Protein AF-A0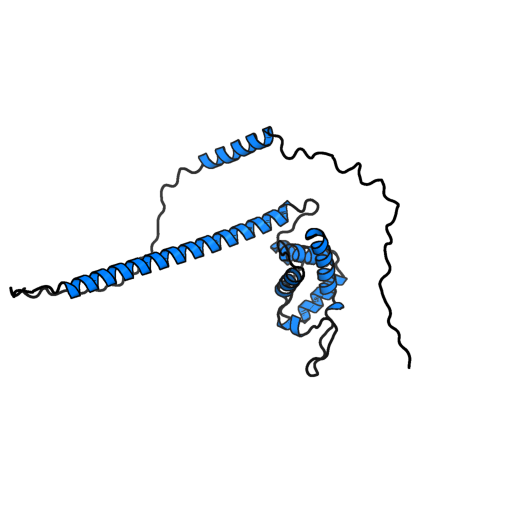A7F5R523-F1 (afdb_monomer_lite)

Foldseek 3Di:
DDDDDDDPDDDDDDPPDDPPPPVVPPPPPPPDDVVRVVVVVVVVVVVVVPPDDDDDDPDPDDDPDPDDDDPPDDDDDDPDDDPPDPVVVVVVVVVVVVVVVVVVVVVVVVVVVVVVVVVVVVVLVVLQVCLQPVPPPDHLDRLVVLCVQLVDDPQDPDLVVVVVSQVCVVVPVSNLVSLLSNLCSQQPPPQDLVVSLVRSCVGHHDPVNVVQADCCQDQDPNRTHHHPCPTSNVVSSVVSSVVVVVVND

pLDDT: mean 77.91, std 19.5, range [40.06, 97.56]

Sequence (249 aa):
MRRLDRSYFDDQIISTDSEAINSIRRKERQVLDPAGIQSEMHRISSMASISTDEDQLQTTSKKKTAKSSSHTTLLPIKEGETTIDLQSFKAVLEDALQNQTAIIKNVIASHTKSIQYDLKKKLDEIKNSLVVNNMSTQPCHNVTKIKQSLGVVLPLENNEEFVKLDVSLKKNPSTKESLMALYRVIAFGEKDVKGCIGKIMAATLSKNVQLMYSGTGKTVHGVGKLNFRNTNVFLCLKGTSYMLLYIIN

Secondary structure (DSSP, 8-state):
------------------TTSTTSTT-------HHHHHHHHHHHHHHHTT-----------------------------------HHHHHHHHHHHHHHHHHHHHHHHHHHHHHHHHHHHHHHHHHHHHHHHHH-TTS----HHHHHHHHTS-SSB--HHHHHHHHHHHHH-HHHHHHHHHHHHHHTTT---HHHHHHHHHHHHB-HHHHHHEESS--EETTEEPEEGGGSHHHHHHHHHHHHHHHHH-

Structure (mmCIF, N/CA/C/O backbone):
data_AF-A0A7F5R523-F1
#
_entry.id   AF-A0A7F5R523-F1
#
loop_
_atom_site.group_PDB
_atom_site.id
_atom_site.type_symbol
_atom_site.label_atom_id
_atom_site.label_alt_id
_atom_site.label_comp_id
_atom_site.label_asym_id
_atom_site.label_entity_id
_atom_site.label_seq_id
_atom_site.pdbx_PDB_ins_code
_atom_site.Cartn_x
_atom_site.Cartn_y
_atom_site.Cartn_z
_atom_site.occupancy
_atom_site.B_iso_or_equiv
_atom_site.auth_seq_id
_atom_site.auth_comp_id
_atom_site.auth_asym_id
_atom_site.auth_atom_id
_atom_site.pdbx_PDB_model_num
ATOM 1 N N . MET A 1 1 ? 1.365 -45.088 -27.286 1.00 41.44 1 MET A N 1
ATOM 2 C CA . MET A 1 1 ? 2.565 -44.220 -27.270 1.00 41.44 1 MET A CA 1
ATOM 3 C C . MET A 1 1 ? 3.017 -44.081 -25.825 1.00 41.44 1 MET A C 1
ATOM 5 O O . MET A 1 1 ? 2.175 -43.872 -24.964 1.00 41.44 1 MET A O 1
ATOM 9 N N . ARG A 1 2 ? 4.291 -44.380 -25.564 1.00 42.59 2 ARG A N 1
ATOM 10 C CA . ARG A 1 2 ? 4.869 -44.660 -24.241 1.00 42.59 2 ARG A CA 1
ATOM 11 C C . ARG A 1 2 ? 5.237 -43.382 -23.469 1.00 42.59 2 ARG A C 1
ATOM 13 O O . ARG A 1 2 ? 5.504 -42.347 -24.064 1.00 42.59 2 ARG A O 1
ATOM 20 N N . ARG A 1 3 ? 5.230 -43.551 -22.146 1.00 44.97 3 ARG A N 1
ATOM 21 C CA . ARG A 1 3 ? 5.508 -42.638 -21.028 1.00 44.97 3 ARG A CA 1
ATOM 22 C C . ARG A 1 3 ? 6.793 -41.811 -21.152 1.00 44.97 3 ARG A C 1
ATOM 24 O O . ARG A 1 3 ? 7.783 -42.289 -21.695 1.00 44.97 3 ARG A O 1
ATOM 31 N N . LEU A 1 4 ? 6.794 -40.660 -20.479 1.00 49.22 4 LEU A N 1
ATOM 32 C CA . LEU A 1 4 ? 7.986 -40.045 -19.893 1.00 49.22 4 LEU A CA 1
ATOM 33 C C . LEU A 1 4 ? 7.591 -39.386 -18.562 1.00 49.22 4 LEU A C 1
ATOM 35 O O . LEU A 1 4 ? 7.333 -38.189 -18.486 1.00 49.22 4 LEU A O 1
ATOM 39 N N . ASP A 1 5 ? 7.518 -40.220 -17.523 1.00 52.56 5 ASP A N 1
ATOM 40 C CA . ASP A 1 5 ? 7.683 -39.791 -16.134 1.00 52.56 5 ASP A CA 1
ATOM 41 C C . ASP A 1 5 ? 9.153 -39.396 -15.957 1.00 52.56 5 ASP A C 1
ATOM 43 O O . ASP A 1 5 ? 10.045 -40.237 -16.083 1.00 52.56 5 ASP A O 1
ATOM 47 N N . ARG A 1 6 ? 9.422 -38.113 -15.702 1.00 53.94 6 ARG A N 1
ATOM 48 C CA . ARG A 1 6 ? 10.725 -37.655 -15.207 1.00 53.94 6 ARG A CA 1
ATOM 49 C C . ARG A 1 6 ? 10.602 -37.374 -13.718 1.00 53.94 6 ARG A C 1
ATOM 51 O O . ARG A 1 6 ? 10.143 -36.311 -13.307 1.00 53.94 6 ARG A O 1
ATOM 58 N N . SER A 1 7 ? 11.023 -38.364 -12.944 1.00 46.97 7 SER A N 1
ATOM 59 C CA . SER A 1 7 ? 11.426 -38.251 -11.551 1.00 46.97 7 SER A CA 1
ATOM 60 C C . SER A 1 7 ? 12.590 -37.263 -11.424 1.00 46.97 7 SER A C 1
ATOM 62 O O . SER A 1 7 ? 13.661 -37.491 -11.980 1.00 46.97 7 SER A O 1
ATOM 64 N N . TYR A 1 8 ? 12.385 -36.174 -10.686 1.00 46.47 8 TYR A N 1
ATOM 65 C CA . TYR A 1 8 ? 13.464 -35.361 -10.120 1.00 46.47 8 TYR A CA 1
ATOM 66 C C . TYR A 1 8 ? 13.510 -35.634 -8.614 1.00 46.47 8 TYR A C 1
ATOM 68 O O . TYR A 1 8 ? 13.042 -34.837 -7.808 1.00 46.47 8 TYR A O 1
ATOM 76 N N . PHE A 1 9 ? 14.019 -36.811 -8.267 1.00 52.91 9 PHE A N 1
ATOM 77 C CA . PHE A 1 9 ? 14.548 -37.138 -6.950 1.00 52.91 9 PHE A CA 1
ATOM 78 C C . PHE A 1 9 ? 15.871 -37.849 -7.212 1.00 52.91 9 PHE A C 1
ATOM 80 O O . PHE A 1 9 ? 15.852 -38.925 -7.791 1.00 52.91 9 PHE A O 1
ATOM 87 N N . ASP A 1 10 ? 16.957 -37.155 -6.896 1.00 52.31 10 ASP A N 1
ATOM 88 C CA . ASP A 1 10 ? 18.291 -37.648 -6.532 1.00 52.31 10 ASP A CA 1
ATOM 89 C C . ASP A 1 10 ? 18.986 -36.391 -5.971 1.00 52.31 10 ASP A C 1
ATOM 91 O O . ASP A 1 10 ? 19.130 -35.376 -6.653 1.00 52.31 10 ASP A O 1
ATOM 95 N N . ASP A 1 11 ? 18.968 -36.230 -4.655 1.00 47.12 11 ASP A N 1
ATOM 96 C CA . ASP A 1 11 ? 20.011 -36.677 -3.730 1.00 47.12 11 ASP A CA 1
ATOM 97 C C . ASP A 1 11 ? 21.267 -35.790 -3.743 1.00 47.12 11 ASP A C 1
ATOM 99 O O . ASP A 1 11 ? 22.049 -35.731 -4.685 1.00 47.12 11 ASP A O 1
ATOM 103 N N . GLN A 1 12 ? 21.425 -35.088 -2.617 1.00 55.53 12 GLN A N 1
ATOM 104 C CA . GLN A 1 12 ? 22.662 -35.045 -1.839 1.00 55.53 12 GLN A CA 1
ATOM 105 C C . GLN A 1 12 ? 23.958 -34.784 -2.619 1.00 55.53 12 GLN A C 1
ATOM 107 O O . GLN A 1 12 ? 24.808 -35.656 -2.771 1.00 55.53 12 GLN A O 1
ATOM 112 N N . ILE A 1 13 ? 24.181 -33.519 -2.976 1.00 53.59 13 ILE A N 1
ATOM 113 C CA . ILE A 1 13 ? 25.538 -32.995 -3.161 1.00 53.59 13 ILE A CA 1
ATOM 114 C C . ILE A 1 13 ? 25.878 -32.183 -1.908 1.00 53.59 13 ILE A C 1
ATOM 116 O O . ILE A 1 13 ? 25.607 -30.985 -1.825 1.00 53.59 13 ILE A O 1
ATOM 120 N N . ILE A 1 14 ? 26.429 -32.862 -0.901 1.00 51.56 14 ILE A N 1
ATOM 121 C CA . ILE A 1 14 ? 27.116 -32.219 0.223 1.00 51.56 14 ILE A CA 1
ATOM 122 C C . ILE A 1 14 ? 28.559 -31.996 -0.235 1.00 51.56 14 ILE A C 1
ATOM 124 O O . ILE A 1 14 ? 29.324 -32.943 -0.387 1.00 51.56 14 ILE A O 1
ATOM 128 N N . SER A 1 15 ? 28.908 -30.739 -0.504 1.00 55.06 15 SER A N 1
ATOM 129 C CA . SER A 1 15 ? 30.281 -30.327 -0.805 1.00 55.06 15 SER A CA 1
ATOM 130 C C . SER A 1 15 ? 31.138 -30.424 0.460 1.00 55.06 15 SER A C 1
ATOM 132 O O . SER A 1 15 ? 30.803 -29.819 1.478 1.00 55.06 15 SER A O 1
ATOM 134 N N . THR A 1 16 ? 32.238 -31.172 0.385 1.00 54.47 16 THR A N 1
ATOM 135 C CA . THR A 1 16 ? 33.147 -31.513 1.494 1.00 54.47 16 THR A CA 1
ATOM 136 C C . THR A 1 16 ? 34.242 -30.491 1.801 1.00 54.47 16 THR A C 1
ATOM 138 O O . THR A 1 16 ? 35.012 -30.716 2.724 1.00 54.47 16 THR A O 1
ATOM 141 N N . ASP A 1 17 ? 34.296 -29.343 1.128 1.00 54.00 17 ASP A N 1
ATOM 142 C CA . ASP A 1 17 ? 35.365 -28.363 1.356 1.00 54.00 17 ASP A CA 1
ATOM 143 C C . ASP A 1 17 ? 34.818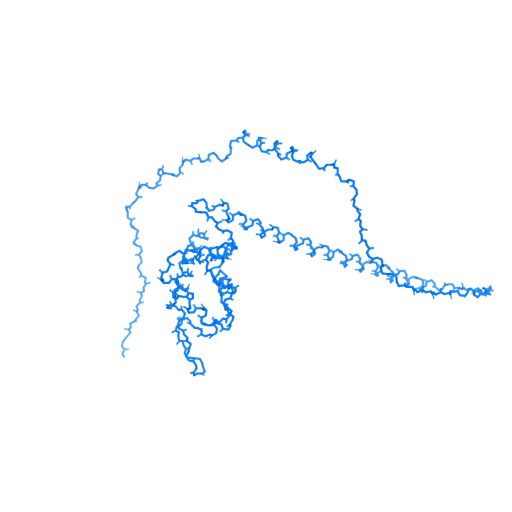 -27.035 1.881 1.00 54.00 17 ASP A C 1
ATOM 145 O O . ASP A 1 17 ? 34.378 -26.197 1.096 1.00 54.00 17 ASP A O 1
ATOM 149 N N . SER A 1 18 ? 34.841 -26.833 3.208 1.00 53.22 18 SER A N 1
ATOM 150 C CA . SER A 1 18 ? 34.960 -25.512 3.870 1.00 53.22 18 SER A CA 1
ATOM 151 C C . SER A 1 18 ? 35.105 -25.646 5.396 1.00 53.22 18 SER A C 1
ATOM 153 O O . SER A 1 18 ? 34.328 -25.095 6.177 1.00 53.22 18 SER A O 1
ATOM 155 N N . GLU A 1 19 ? 36.148 -26.338 5.853 1.00 54.53 19 GLU A N 1
ATOM 156 C CA . GLU A 1 19 ? 36.530 -26.456 7.273 1.00 54.53 19 GLU A CA 1
ATOM 157 C C . GLU A 1 19 ? 37.202 -25.183 7.851 1.00 54.53 19 GLU A C 1
ATOM 159 O O . GLU A 1 19 ? 37.999 -25.239 8.782 1.00 54.53 19 GLU A O 1
ATOM 164 N N . ALA A 1 20 ? 36.865 -23.993 7.336 1.00 54.41 20 ALA A N 1
ATOM 165 C CA . ALA A 1 20 ? 37.483 -22.719 7.734 1.00 54.41 20 ALA A CA 1
ATOM 166 C C . ALA A 1 20 ? 36.529 -21.719 8.426 1.00 54.41 20 ALA A C 1
ATOM 168 O O . ALA A 1 20 ? 36.936 -20.604 8.745 1.00 54.41 20 ALA A O 1
ATOM 169 N N . ILE A 1 21 ? 35.264 -22.078 8.682 1.00 52.22 21 ILE A N 1
ATOM 170 C CA . ILE A 1 21 ? 34.245 -21.114 9.162 1.00 52.22 21 ILE A CA 1
ATOM 171 C C . ILE A 1 21 ? 34.015 -21.173 10.690 1.00 52.22 21 ILE A C 1
ATOM 173 O O . ILE A 1 21 ? 33.444 -20.251 11.277 1.00 52.22 21 ILE A O 1
ATOM 177 N N . ASN A 1 22 ? 34.539 -22.184 11.390 1.00 48.34 22 ASN A N 1
ATOM 178 C CA . ASN A 1 22 ? 34.263 -22.374 12.822 1.00 48.34 22 ASN A CA 1
ATOM 179 C C . ASN A 1 22 ? 35.215 -21.651 13.797 1.00 48.34 22 ASN A C 1
ATOM 181 O O . ASN A 1 22 ? 34.962 -21.670 15.000 1.00 48.34 22 ASN A O 1
ATOM 185 N N . SER A 1 23 ? 36.241 -20.933 13.326 1.00 49.91 23 SER A N 1
ATOM 186 C CA . SER A 1 23 ? 37.143 -20.146 14.192 1.00 49.91 23 SER A CA 1
ATOM 187 C C . SER A 1 23 ? 36.741 -18.670 14.369 1.00 49.91 23 SER A C 1
ATOM 189 O O . SER A 1 23 ? 37.321 -17.973 15.197 1.00 49.91 23 SER A O 1
ATOM 191 N N . ILE A 1 24 ? 35.707 -18.181 13.668 1.00 50.69 24 ILE A N 1
ATOM 192 C CA . ILE A 1 24 ? 35.263 -16.767 13.734 1.00 50.69 24 ILE A CA 1
ATOM 193 C C . ILE A 1 24 ? 34.031 -16.574 14.648 1.00 50.69 24 ILE A C 1
ATOM 195 O O . ILE A 1 24 ? 33.634 -15.451 14.960 1.00 50.69 24 ILE A O 1
ATOM 199 N N . ARG A 1 25 ? 33.437 -17.658 15.168 1.00 49.47 25 ARG A N 1
ATOM 200 C CA . ARG A 1 25 ? 32.151 -17.629 15.896 1.00 49.47 25 ARG A CA 1
ATOM 201 C C . ARG A 1 25 ? 32.227 -17.639 17.429 1.00 49.47 25 ARG A C 1
ATOM 203 O O . ARG A 1 25 ? 31.245 -18.001 18.067 1.00 49.47 25 ARG A O 1
ATOM 210 N N . ARG A 1 26 ? 33.339 -17.205 18.036 1.00 48.72 26 ARG A N 1
ATOM 211 C CA . ARG A 1 26 ? 33.427 -16.935 19.492 1.00 48.72 26 ARG A CA 1
ATOM 212 C C . ARG A 1 26 ? 34.355 -15.764 19.840 1.00 48.72 26 ARG A C 1
ATOM 214 O O . ARG A 1 26 ? 35.188 -15.864 20.730 1.00 48.72 26 ARG A O 1
ATOM 221 N N . LYS A 1 27 ? 34.202 -14.618 19.171 1.00 49.53 27 LYS A N 1
ATOM 222 C CA . LYS A 1 27 ? 34.449 -13.347 19.867 1.00 49.53 27 LYS A CA 1
ATOM 223 C C . LYS A 1 27 ? 33.138 -12.969 20.533 1.00 49.53 27 LYS A C 1
ATOM 225 O O . LYS A 1 27 ? 32.248 -12.433 19.875 1.00 49.53 27 LYS A O 1
ATOM 230 N N . GLU A 1 28 ? 33.011 -13.333 21.805 1.00 50.69 28 GLU A N 1
ATOM 231 C CA . GLU A 1 28 ? 32.031 -12.752 22.716 1.00 50.69 28 GLU A CA 1
ATOM 232 C C . GLU A 1 28 ? 32.081 -11.236 22.538 1.00 50.69 28 GLU A C 1
ATOM 234 O O . GLU A 1 28 ? 33.017 -10.559 22.960 1.00 50.69 28 GLU A O 1
ATOM 239 N N . ARG A 1 29 ? 31.085 -10.689 21.842 1.00 50.19 29 ARG A N 1
ATOM 240 C CA . ARG A 1 29 ? 30.761 -9.284 22.009 1.00 50.19 29 ARG A CA 1
ATOM 241 C C . ARG A 1 29 ? 30.273 -9.198 23.447 1.00 50.19 29 ARG A C 1
ATOM 243 O O . ARG A 1 29 ? 29.164 -9.641 23.729 1.00 50.19 29 ARG A O 1
ATOM 250 N N . GLN A 1 30 ? 31.114 -8.692 24.345 1.00 54.28 30 GLN A N 1
ATOM 251 C CA . GLN A 1 30 ? 30.652 -8.133 25.607 1.00 54.28 30 GLN A CA 1
ATOM 252 C C . GLN A 1 30 ? 29.695 -7.000 25.239 1.00 54.28 30 GLN A C 1
ATOM 254 O O . GLN A 1 30 ? 30.090 -5.886 24.899 1.00 54.28 30 GLN A O 1
ATOM 259 N N . VAL A 1 31 ? 28.417 -7.352 25.154 1.00 59.94 31 VAL A N 1
ATOM 260 C CA . VAL A 1 31 ? 27.333 -6.413 24.938 1.00 59.94 31 VAL A CA 1
ATOM 261 C C . VAL A 1 31 ? 27.153 -5.717 26.278 1.00 59.94 31 VAL A C 1
ATOM 263 O O . VAL A 1 31 ? 26.558 -6.276 27.189 1.00 59.94 31 VAL A O 1
ATOM 266 N N . LEU A 1 32 ? 27.691 -4.498 26.339 1.00 58.91 32 LEU A N 1
ATOM 267 C CA . LEU A 1 32 ? 27.518 -3.483 27.379 1.00 58.91 32 LEU A CA 1
ATOM 268 C C . LEU A 1 32 ? 28.464 -3.616 28.581 1.00 58.91 32 LEU A C 1
ATOM 270 O O . LEU A 1 32 ? 28.301 -4.449 29.466 1.00 58.91 32 LEU A O 1
ATOM 274 N N . ASP A 1 33 ? 29.430 -2.701 28.609 1.00 79.44 33 ASP A N 1
ATOM 275 C CA . ASP A 1 33 ? 30.194 -2.348 29.799 1.00 79.44 33 ASP A CA 1
ATOM 276 C C . ASP A 1 33 ? 29.225 -1.850 30.897 1.00 79.44 33 ASP A C 1
ATOM 278 O O . ASP A 1 33 ? 28.462 -0.905 30.647 1.00 79.44 33 ASP A O 1
ATOM 282 N N . PRO A 1 34 ? 29.207 -2.457 32.100 1.00 79.19 34 PRO A N 1
ATOM 283 C CA . PRO A 1 34 ? 28.330 -2.038 33.193 1.00 79.19 34 PRO A CA 1
ATOM 284 C C . PRO A 1 34 ? 28.537 -0.571 33.602 1.00 79.19 34 PRO A C 1
ATOM 286 O O . PRO A 1 34 ? 27.580 0.067 34.049 1.00 79.19 34 PRO A O 1
ATOM 289 N N . ALA A 1 35 ? 29.728 0.002 33.387 1.00 81.25 35 ALA A N 1
ATOM 290 C CA . ALA A 1 35 ? 29.961 1.427 33.620 1.00 81.25 35 ALA A CA 1
ATOM 291 C C . ALA A 1 35 ? 29.190 2.312 32.620 1.00 81.25 35 ALA A C 1
ATOM 293 O O . ALA A 1 35 ? 28.633 3.346 32.996 1.00 81.25 35 ALA A O 1
ATOM 294 N N . GLY A 1 36 ? 29.072 1.869 31.364 1.00 79.88 36 GLY A N 1
ATOM 295 C CA . GLY A 1 36 ? 28.270 2.541 30.340 1.00 79.88 36 GLY A CA 1
ATOM 296 C C . GLY A 1 36 ? 26.773 2.539 30.662 1.00 79.88 36 GLY A C 1
ATOM 297 O O . GLY A 1 36 ? 26.098 3.548 30.461 1.00 79.88 36 GLY A O 1
ATOM 298 N N . ILE A 1 37 ? 26.261 1.444 31.237 1.00 81.75 37 ILE A N 1
ATOM 299 C CA . ILE A 1 37 ? 24.853 1.346 31.660 1.00 81.75 37 ILE A CA 1
ATOM 300 C C . ILE A 1 37 ? 24.559 2.326 32.802 1.00 81.75 37 ILE A C 1
ATOM 302 O O . ILE A 1 37 ? 23.550 3.030 32.760 1.00 81.75 37 ILE A O 1
ATOM 306 N N . GLN A 1 38 ? 25.442 2.417 33.803 1.00 84.38 38 GLN A N 1
ATOM 307 C CA . GLN A 1 38 ? 25.258 3.365 34.906 1.00 84.38 38 GLN A CA 1
ATOM 308 C C . GLN A 1 38 ? 25.335 4.824 34.441 1.00 84.38 38 GLN A C 1
ATOM 310 O O . GLN A 1 38 ? 24.558 5.653 34.916 1.00 84.38 38 GLN A O 1
ATOM 315 N N . SER A 1 39 ? 26.215 5.133 33.483 1.00 83.94 39 SER A N 1
ATOM 316 C CA . SER A 1 39 ? 26.330 6.478 32.911 1.00 83.94 39 SER A CA 1
ATOM 317 C C . SER A 1 39 ? 25.042 6.916 32.201 1.00 83.94 39 SER A C 1
ATOM 319 O O . SER A 1 39 ? 24.543 8.014 32.467 1.00 83.94 39 SER A O 1
ATOM 321 N N . GLU A 1 40 ? 24.432 6.040 31.392 1.00 82.19 40 GLU A N 1
ATOM 322 C CA . GLU A 1 40 ? 23.165 6.378 30.728 1.00 82.19 40 GLU A CA 1
ATOM 323 C C . GLU A 1 40 ? 21.971 6.399 31.677 1.00 82.19 40 GLU A C 1
ATOM 325 O O . GLU A 1 40 ? 21.080 7.234 31.515 1.00 82.19 40 GLU A O 1
ATOM 330 N N . MET A 1 41 ? 21.972 5.573 32.726 1.00 85.88 41 MET A N 1
ATOM 331 C CA . MET A 1 41 ? 20.943 5.650 33.762 1.00 85.88 41 MET A CA 1
ATOM 332 C C . MET A 1 41 ? 20.991 7.000 34.499 1.00 85.88 41 MET A C 1
ATOM 334 O O . MET A 1 41 ? 19.948 7.611 34.742 1.00 85.88 41 MET A O 1
ATOM 338 N N . HIS A 1 42 ? 22.193 7.522 34.772 1.00 82.19 42 HIS A N 1
ATOM 339 C CA . HIS A 1 42 ? 22.370 8.848 35.369 1.00 82.19 42 HIS A CA 1
ATOM 340 C C . HIS A 1 42 ? 21.906 9.985 34.449 1.00 82.19 42 HIS A C 1
ATOM 342 O O . HIS A 1 42 ? 21.300 10.945 34.927 1.00 82.19 42 HIS A O 1
ATOM 348 N N . ARG A 1 43 ? 22.138 9.872 33.136 1.00 84.38 43 ARG A N 1
ATOM 349 C CA . ARG A 1 43 ? 21.656 10.837 32.132 1.00 84.38 43 ARG A CA 1
ATOM 350 C C . ARG A 1 43 ? 20.137 10.856 31.997 1.00 84.38 43 ARG A C 1
ATOM 352 O O . ARG A 1 43 ? 19.550 11.926 31.883 1.00 84.38 43 ARG A O 1
ATOM 359 N N . ILE A 1 44 ? 19.486 9.696 32.034 1.00 79.25 44 ILE A N 1
ATOM 360 C CA . ILE A 1 44 ? 18.018 9.625 31.994 1.00 79.25 44 ILE A CA 1
ATOM 361 C C . ILE A 1 44 ? 17.430 10.234 33.273 1.00 79.25 44 ILE A C 1
ATOM 363 O O . ILE A 1 44 ? 16.478 11.012 33.210 1.00 79.25 44 ILE A O 1
ATOM 367 N N . SER A 1 45 ? 18.033 9.942 34.429 1.00 81.19 45 SER A N 1
ATOM 368 C CA . SER A 1 45 ? 17.573 10.486 35.707 1.00 81.19 45 SER A CA 1
ATOM 369 C C . SER A 1 45 ? 17.758 12.004 35.806 1.00 81.19 45 SER A C 1
ATOM 371 O O . SER A 1 45 ? 16.930 12.664 36.424 1.00 81.19 45 SER A O 1
ATOM 373 N N . SER A 1 46 ? 18.797 12.577 35.188 1.00 77.69 46 SER A N 1
ATOM 374 C CA . SER A 1 46 ? 19.001 14.032 35.183 1.00 77.69 46 SER A CA 1
ATOM 375 C C . SER A 1 46 ? 18.050 14.776 34.242 1.00 77.69 46 SER A C 1
ATOM 377 O O . SER A 1 46 ? 17.722 15.929 34.510 1.00 77.69 46 SER A O 1
ATOM 379 N N . MET A 1 47 ? 17.543 14.127 33.187 1.00 72.50 47 MET A N 1
ATOM 380 C CA . MET A 1 47 ? 16.506 14.709 32.325 1.00 72.50 47 MET A CA 1
ATOM 381 C C . MET A 1 47 ? 15.121 14.730 32.984 1.00 72.50 47 MET A C 1
ATOM 383 O O . MET A 1 47 ? 14.339 15.640 32.718 1.00 72.50 47 MET A O 1
ATOM 387 N N . ALA A 1 48 ? 14.818 13.767 33.859 1.00 66.25 48 ALA A N 1
ATOM 388 C CA . ALA A 1 48 ? 13.536 13.717 34.566 1.00 66.25 48 ALA A CA 1
ATOM 389 C C . ALA A 1 48 ? 13.362 14.867 35.580 1.00 66.25 48 ALA A C 1
ATOM 391 O O . ALA A 1 48 ? 12.238 15.279 35.852 1.00 66.25 48 ALA A O 1
ATOM 392 N N . SER A 1 49 ? 14.461 15.429 36.091 1.00 57.81 49 SER A N 1
ATOM 393 C CA . SER A 1 49 ? 14.438 16.485 37.113 1.00 57.81 49 SER A CA 1
ATOM 394 C C . SER A 1 49 ? 14.277 17.910 36.566 1.00 57.81 49 SER A C 1
ATOM 396 O O . SER A 1 49 ? 14.238 18.849 37.352 1.00 57.81 49 SER A O 1
ATOM 398 N N . ILE A 1 50 ? 14.202 18.102 35.242 1.00 55.28 50 ILE A N 1
ATOM 399 C CA . ILE A 1 50 ? 14.104 19.437 34.607 1.00 55.28 50 ILE A CA 1
ATOM 400 C C . ILE A 1 50 ? 12.646 19.797 34.239 1.00 55.28 50 ILE A C 1
ATOM 402 O O . ILE A 1 50 ? 12.381 20.865 33.700 1.00 55.28 50 ILE A O 1
ATOM 406 N N . SER A 1 51 ? 11.662 18.950 34.560 1.00 50.09 51 SER A N 1
ATOM 407 C CA . SER A 1 51 ? 10.255 19.184 34.196 1.00 50.09 51 SER A CA 1
ATOM 408 C C . SER A 1 51 ? 9.320 19.157 35.407 1.00 50.09 51 SER A C 1
ATOM 410 O O . SER A 1 51 ? 8.393 18.360 35.490 1.00 50.09 51 SER A O 1
ATOM 412 N N . THR A 1 52 ? 9.558 20.064 36.352 1.00 50.31 52 THR A N 1
ATOM 413 C CA . THR A 1 52 ? 8.542 20.505 37.317 1.00 50.31 52 THR A CA 1
ATOM 414 C C . THR A 1 52 ? 8.549 22.024 37.364 1.00 50.31 52 THR A C 1
ATOM 416 O O . THR A 1 52 ? 9.054 22.611 38.308 1.00 50.31 52 THR A O 1
ATOM 419 N N . ASP A 1 53 ? 8.045 22.625 36.293 1.00 53.06 53 ASP A N 1
ATOM 420 C CA . ASP A 1 53 ? 7.475 23.972 36.264 1.00 53.06 53 ASP A CA 1
ATOM 421 C C . ASP A 1 53 ? 6.479 23.986 35.093 1.00 53.06 53 ASP A C 1
ATOM 423 O O . ASP A 1 53 ? 6.749 24.490 34.007 1.00 53.06 53 ASP A O 1
ATOM 427 N N . GLU A 1 54 ? 5.331 23.334 35.292 1.00 47.84 54 GLU A N 1
ATOM 428 C CA . GLU A 1 54 ? 4.119 23.620 34.517 1.00 47.84 54 GLU A CA 1
ATOM 429 C C . GLU A 1 54 ? 3.037 24.105 35.478 1.00 47.84 54 GLU A C 1
ATOM 431 O O . GLU A 1 54 ? 2.137 23.383 35.905 1.00 47.84 54 GLU A O 1
ATOM 436 N N . ASP A 1 55 ? 3.174 25.383 35.811 1.00 52.16 55 ASP A N 1
ATOM 437 C CA . ASP A 1 55 ? 2.048 26.256 36.081 1.00 52.16 55 ASP A CA 1
ATOM 438 C C . ASP A 1 55 ? 1.447 26.701 34.730 1.00 52.16 55 ASP A C 1
ATOM 440 O O . ASP A 1 55 ? 2.172 27.033 33.792 1.00 52.16 55 ASP A O 1
ATOM 444 N N . GLN A 1 56 ? 0.113 26.771 34.668 1.00 50.66 56 GLN A N 1
ATOM 445 C CA . GLN A 1 56 ? -0.723 27.339 33.590 1.00 50.66 56 GLN A CA 1
ATOM 446 C C . GLN A 1 56 ? -1.052 26.481 32.352 1.00 50.66 56 GLN A C 1
ATOM 448 O O . GLN A 1 56 ? -0.738 26.826 31.212 1.00 50.66 56 GLN A O 1
ATOM 453 N N . LEU A 1 57 ? -1.924 25.485 32.540 1.00 40.34 57 LEU A N 1
ATOM 454 C CA . LEU A 1 57 ? -2.812 25.017 31.469 1.00 40.34 57 LEU A CA 1
ATOM 455 C C . LEU A 1 57 ? -4.047 25.933 31.353 1.00 40.34 57 LEU A C 1
ATOM 457 O O . LEU A 1 57 ? -5.075 25.739 32.002 1.00 40.34 57 LEU A O 1
ATOM 461 N N . GLN A 1 58 ? -3.954 26.938 30.478 1.00 43.94 58 GLN A N 1
ATOM 462 C CA . GLN A 1 58 ? -5.114 27.667 29.961 1.00 43.94 58 GLN A CA 1
ATOM 463 C C . GLN A 1 58 ? -5.884 26.781 28.972 1.00 43.94 58 GLN A C 1
ATOM 465 O O . GLN A 1 58 ? -5.571 26.700 27.784 1.00 43.94 58 GLN A O 1
ATOM 470 N N . THR A 1 59 ? -6.948 26.134 29.442 1.00 40.56 59 THR A N 1
ATOM 471 C CA . THR A 1 59 ? -7.937 25.497 28.568 1.00 40.56 59 THR A CA 1
ATOM 472 C C . THR A 1 59 ? -8.833 26.562 27.930 1.00 40.56 59 THR A C 1
ATOM 474 O O . THR A 1 59 ? -9.773 27.062 28.549 1.00 40.56 59 THR A O 1
ATOM 477 N N . THR A 1 60 ? -8.583 26.896 26.664 1.00 43.03 60 THR A N 1
ATOM 478 C CA . THR A 1 60 ? -9.481 27.712 25.832 1.00 43.03 60 THR A CA 1
ATOM 479 C C . THR A 1 60 ? -10.645 26.863 25.313 1.00 43.03 60 THR A C 1
ATOM 481 O O . THR A 1 60 ? -10.723 26.477 24.148 1.00 43.03 60 THR A O 1
ATOM 484 N N . SER A 1 61 ? -11.599 26.571 26.197 1.00 41.03 61 SER A N 1
ATOM 485 C CA . SER A 1 61 ? -12.873 25.960 25.812 1.00 41.03 61 SER A CA 1
ATOM 486 C C . SER A 1 61 ? -13.793 27.014 25.190 1.00 41.03 61 SER A C 1
ATOM 488 O O . SER A 1 61 ? -14.328 27.885 25.877 1.00 41.03 61 SER A O 1
ATOM 490 N N . LYS A 1 62 ? -13.997 26.929 23.868 1.00 43.69 62 LYS A N 1
ATOM 491 C CA . LYS A 1 62 ? -15.013 27.694 23.127 1.00 43.69 62 LYS A CA 1
ATOM 492 C C . LYS A 1 62 ? -16.412 27.365 23.662 1.00 43.69 62 LYS A C 1
ATOM 494 O O . LYS A 1 62 ? -17.039 26.381 23.279 1.00 43.69 62 LYS A O 1
ATOM 499 N N . LYS A 1 63 ? -16.900 28.242 24.536 1.00 41.56 63 LYS A N 1
ATOM 500 C CA . LYS A 1 63 ? -18.258 28.296 25.081 1.00 41.56 63 LYS A CA 1
ATOM 501 C C . LYS A 1 63 ? -19.240 28.684 23.964 1.00 41.56 63 LYS A C 1
ATOM 503 O O . LYS A 1 63 ? -19.394 29.860 23.650 1.00 41.56 63 LYS A O 1
ATOM 508 N N . LYS A 1 64 ? -19.899 27.698 23.344 1.00 45.97 64 LYS A N 1
ATOM 509 C CA . LYS A 1 64 ? -21.100 27.923 22.520 1.00 45.97 64 LYS A CA 1
ATOM 510 C C . LYS A 1 64 ? -22.296 28.064 23.464 1.00 45.97 64 LYS A C 1
ATOM 512 O O . LYS A 1 64 ? -22.828 27.085 23.974 1.00 45.97 64 LYS A O 1
ATOM 517 N N . THR A 1 65 ? -22.674 29.307 23.730 1.00 40.06 65 THR A N 1
ATOM 518 C CA . THR A 1 65 ? -23.882 29.712 24.450 1.00 40.06 65 THR A CA 1
ATOM 519 C C . THR A 1 65 ? -25.125 29.403 23.612 1.00 40.06 65 THR A C 1
ATOM 521 O O . THR A 1 65 ? -25.520 30.187 22.754 1.00 40.06 65 THR A O 1
ATOM 524 N N . ALA A 1 66 ? -25.769 28.263 23.872 1.00 41.44 66 ALA A N 1
ATOM 525 C CA . ALA A 1 66 ? -27.168 28.054 23.512 1.00 41.44 66 ALA A CA 1
ATOM 526 C C . ALA A 1 66 ? -28.036 28.556 24.674 1.00 41.44 66 ALA A C 1
ATOM 528 O O . ALA A 1 66 ? -28.116 27.950 25.739 1.00 41.44 66 ALA A O 1
ATOM 529 N N . LYS A 1 67 ? -28.625 29.732 24.467 1.00 50.69 67 LYS A N 1
ATOM 530 C CA . LYS A 1 67 ? -29.575 30.398 25.354 1.00 50.69 67 LYS A CA 1
ATOM 531 C C . LYS A 1 67 ? -30.907 29.639 25.268 1.00 50.69 67 LYS A C 1
ATOM 533 O O . LYS A 1 67 ? -31.662 29.855 24.329 1.00 50.69 67 LYS A O 1
ATOM 538 N N . SER A 1 68 ? -31.180 28.737 26.210 1.00 43.06 68 SER A N 1
ATOM 539 C CA . SER A 1 68 ? -32.521 28.177 26.421 1.00 43.06 68 SER A CA 1
ATOM 540 C C . SER A 1 68 ? -33.073 28.756 27.719 1.00 43.06 68 SER A C 1
ATOM 542 O O . SER A 1 68 ? -32.684 28.379 28.820 1.00 43.06 68 SER A O 1
ATOM 544 N N . SER A 1 69 ? -33.891 29.790 27.546 1.00 49.81 69 SER A N 1
ATOM 545 C CA . SER A 1 69 ? -34.663 30.450 28.588 1.00 49.81 69 SER A CA 1
ATOM 546 C C . SER A 1 69 ? -35.979 29.698 28.733 1.00 49.81 69 SER A C 1
ATOM 548 O O . SER A 1 69 ? -36.907 29.945 27.965 1.00 49.81 69 SER A O 1
ATOM 550 N N . SER A 1 70 ? -36.063 28.811 29.718 1.00 43.94 70 SER A N 1
ATOM 551 C CA . SER A 1 70 ? -37.324 28.200 30.136 1.00 43.94 70 SER A CA 1
ATOM 552 C C . SER A 1 70 ? -37.731 28.843 31.455 1.00 43.94 70 SER A C 1
ATOM 554 O O . SER A 1 70 ? -37.264 28.454 32.522 1.00 43.94 70 SER A O 1
ATOM 556 N N . HIS A 1 71 ? -38.563 29.882 31.368 1.00 40.59 71 HIS A N 1
ATOM 557 C CA . HIS A 1 71 ? -39.302 30.409 32.510 1.00 40.59 71 HIS A CA 1
ATOM 558 C C . HIS A 1 71 ? -40.280 29.325 32.980 1.00 40.59 71 HIS A C 1
ATOM 560 O O . HIS A 1 71 ? -41.344 29.142 32.393 1.00 40.59 71 HIS A O 1
ATOM 566 N N . THR A 1 72 ? -39.911 28.589 34.026 1.00 44.75 72 THR A N 1
ATOM 567 C CA . THR A 1 72 ? -40.844 27.721 34.746 1.00 44.75 72 THR A CA 1
ATOM 568 C C . THR A 1 72 ? -41.681 28.599 35.663 1.00 44.75 72 THR A C 1
ATOM 570 O O . THR A 1 72 ? -41.263 28.975 36.757 1.00 44.75 72 THR A O 1
ATOM 573 N N . THR A 1 73 ? -42.862 28.971 35.182 1.00 50.75 73 THR A N 1
ATOM 574 C CA . THR A 1 73 ? -43.913 29.597 35.981 1.00 50.75 73 THR A CA 1
ATOM 575 C C . THR A 1 73 ? -44.354 28.612 37.064 1.00 50.75 73 THR A C 1
ATOM 577 O O . THR A 1 73 ? -44.971 27.590 36.770 1.00 50.75 73 THR A O 1
ATOM 580 N N . LEU A 1 74 ? -43.998 28.907 38.316 1.00 45.88 74 LEU A N 1
ATOM 581 C CA . LEU A 1 74 ? -44.432 28.166 39.498 1.00 45.88 74 LEU A CA 1
ATOM 582 C C . LEU A 1 74 ? -45.925 28.423 39.719 1.00 45.88 74 LEU A C 1
ATOM 584 O O . LEU A 1 74 ? -46.326 29.498 40.165 1.00 45.88 74 LEU A O 1
ATOM 588 N N . LEU A 1 75 ? -46.747 27.437 39.364 1.00 61.44 75 LEU A N 1
ATOM 589 C CA . LEU A 1 75 ? -48.157 27.405 39.737 1.00 61.44 75 LEU A CA 1
ATOM 590 C C . LEU A 1 75 ? -48.302 27.057 41.230 1.00 61.44 75 LEU A C 1
ATOM 592 O O . LEU A 1 75 ? -47.486 26.300 41.763 1.00 61.44 75 LEU A O 1
ATOM 596 N N . PRO A 1 76 ? -49.337 27.587 41.905 1.00 57.00 76 PRO A N 1
ATOM 597 C CA . PRO A 1 76 ? -49.576 27.338 43.319 1.00 57.00 76 PRO A CA 1
ATOM 598 C C . PRO A 1 76 ? -49.901 25.859 43.546 1.00 57.00 76 PRO A C 1
ATOM 600 O O . PRO A 1 76 ? -50.838 25.310 42.960 1.00 57.00 76 PRO A O 1
ATOM 603 N N . ILE A 1 77 ? -49.092 25.227 44.395 1.00 52.62 77 ILE A N 1
ATOM 604 C CA . ILE A 1 77 ? -49.228 23.832 44.808 1.00 52.62 77 ILE A CA 1
ATOM 605 C C . ILE A 1 77 ? -50.528 23.724 45.603 1.00 52.62 77 ILE A C 1
ATOM 607 O O . ILE A 1 77 ? -50.635 24.232 46.716 1.00 52.62 77 ILE A O 1
ATOM 611 N N . LYS A 1 78 ? -51.538 23.090 45.005 1.00 64.31 78 LYS A N 1
ATOM 612 C CA . LYS A 1 78 ? -52.696 22.604 45.750 1.00 64.31 78 LYS A CA 1
ATOM 613 C C . LYS A 1 78 ? -52.245 21.366 46.518 1.00 64.31 78 LYS A C 1
ATOM 615 O O . LYS A 1 78 ? -51.768 20.415 45.903 1.00 64.31 78 LYS A O 1
ATOM 620 N N . GLU A 1 79 ? -52.381 21.407 47.839 1.00 55.69 79 GLU A N 1
ATOM 621 C CA . GLU A 1 79 ? -52.156 20.289 48.758 1.00 55.69 79 GLU A CA 1
ATOM 622 C C . GLU A 1 79 ? -53.198 19.193 48.487 1.00 55.69 79 GLU A C 1
ATOM 624 O O . GLU A 1 79 ? -54.256 19.130 49.105 1.00 55.69 79 GLU A O 1
ATOM 629 N N . GLY A 1 80 ? -52.943 18.375 47.471 1.00 61.03 80 GLY A N 1
ATOM 630 C CA . GLY A 1 80 ? -53.604 17.093 47.273 1.00 61.03 80 GLY A CA 1
ATOM 631 C C . GLY A 1 80 ? -52.584 16.002 47.551 1.00 61.03 80 GLY A C 1
ATOM 632 O O . GLY A 1 80 ? -51.476 16.077 47.022 1.00 61.03 80 GLY A O 1
ATOM 633 N N . GLU A 1 81 ? -52.942 15.027 48.388 1.00 62.91 81 GLU A N 1
ATOM 634 C CA . GLU A 1 81 ? -52.133 13.843 48.693 1.00 62.91 81 GLU A CA 1
ATOM 635 C C . GLU A 1 81 ? -51.683 13.157 47.397 1.00 62.91 81 GLU A C 1
ATOM 637 O O . GLU A 1 81 ? -52.419 12.401 46.765 1.00 62.91 81 GLU A O 1
ATOM 642 N N . THR A 1 82 ? -50.454 13.444 46.977 1.00 62.06 82 THR A N 1
ATOM 643 C CA . THR A 1 82 ? -49.794 12.748 45.884 1.00 62.06 82 THR A CA 1
ATOM 644 C C . THR A 1 82 ? -49.119 11.521 46.468 1.00 62.06 82 THR A C 1
ATOM 646 O O . THR A 1 82 ? -48.018 11.570 47.014 1.00 62.06 82 THR A O 1
ATOM 649 N N . THR A 1 83 ? -49.793 10.382 46.361 1.00 72.44 83 THR A N 1
ATOM 650 C CA . THR A 1 83 ? -49.142 9.088 46.529 1.00 72.44 83 THR A CA 1
ATOM 651 C C . THR A 1 83 ? -48.154 8.922 45.375 1.00 72.44 83 THR A C 1
ATOM 653 O O . THR A 1 83 ? -48.520 8.644 44.236 1.00 72.44 83 THR A O 1
ATOM 656 N N . ILE A 1 84 ? -46.878 9.194 45.648 1.00 75.62 84 ILE A N 1
ATOM 657 C CA . ILE A 1 84 ? -45.800 8.989 44.681 1.00 75.62 84 ILE A CA 1
ATOM 658 C C . ILE A 1 84 ? -45.742 7.490 44.385 1.00 75.62 84 ILE A C 1
ATOM 660 O O . ILE A 1 84 ? -45.453 6.687 45.274 1.00 75.62 84 ILE A O 1
ATOM 664 N N . ASP A 1 85 ? -46.029 7.115 43.139 1.00 86.88 85 ASP A N 1
ATOM 665 C CA . ASP A 1 85 ? -45.908 5.736 42.682 1.00 86.88 85 ASP A CA 1
ATOM 666 C C . ASP A 1 85 ? -44.433 5.318 42.715 1.00 86.88 85 ASP A C 1
ATOM 668 O O . ASP A 1 85 ? -43.617 5.727 41.882 1.00 86.88 85 ASP A O 1
ATOM 672 N N . LEU A 1 86 ? -44.094 4.495 43.704 1.00 91.38 86 LEU A N 1
ATOM 673 C CA . LEU A 1 86 ? -42.743 4.003 43.955 1.00 91.38 86 LEU A CA 1
ATOM 674 C C . LEU A 1 86 ? -42.166 3.260 42.736 1.00 91.38 86 LEU A C 1
ATOM 676 O O . LEU A 1 86 ? -40.951 3.269 42.521 1.00 91.38 86 LEU A O 1
ATOM 680 N N . GLN A 1 87 ? -43.033 2.655 41.917 1.00 92.19 87 GLN A N 1
ATOM 681 C CA . GLN A 1 87 ? -42.633 1.920 40.724 1.00 92.19 87 GLN A CA 1
ATOM 682 C C . GLN A 1 87 ? -42.133 2.864 39.624 1.00 92.19 87 GLN A C 1
ATOM 684 O O . GLN A 1 87 ? -41.074 2.620 39.039 1.00 92.19 87 GLN A O 1
ATOM 689 N N . SER A 1 88 ? -42.840 3.975 39.389 1.00 88.44 88 SER A N 1
ATOM 690 C CA . SER A 1 88 ? -42.407 5.017 38.452 1.00 88.44 88 SER A CA 1
ATOM 691 C C . SER A 1 88 ? -41.055 5.630 38.842 1.00 88.44 88 SER A C 1
ATOM 693 O O . SER A 1 88 ? -40.176 5.787 37.994 1.00 88.44 88 SER A O 1
ATOM 695 N N . PHE A 1 89 ? -40.834 5.892 40.135 1.00 92.31 89 PHE A N 1
ATOM 696 C CA . PHE A 1 89 ? -39.566 6.429 40.631 1.00 92.31 89 PHE A CA 1
ATOM 697 C C . PHE A 1 89 ? -38.402 5.452 40.422 1.00 92.31 89 PHE A C 1
ATOM 699 O O . PHE A 1 89 ? -37.321 5.851 39.982 1.00 92.31 89 PHE A O 1
ATOM 706 N N . LYS A 1 90 ? -38.630 4.157 40.673 1.00 95.44 90 LYS A N 1
ATOM 707 C CA . LYS A 1 90 ? -37.631 3.111 40.432 1.00 95.44 90 LYS A CA 1
ATOM 708 C C . LYS A 1 90 ? -37.228 3.033 38.955 1.00 95.44 90 LYS A C 1
ATOM 710 O O . LYS A 1 90 ? -36.037 2.957 38.665 1.00 95.44 90 LYS A O 1
ATOM 715 N N . ALA A 1 91 ? -38.192 3.109 38.036 1.00 92.88 91 ALA A N 1
ATOM 716 C CA . ALA A 1 91 ? -37.917 3.085 36.599 1.00 92.88 91 ALA A CA 1
ATOM 717 C C . ALA A 1 91 ? -37.055 4.281 36.152 1.00 92.88 91 ALA A C 1
ATOM 719 O O . ALA A 1 91 ? -36.121 4.109 35.372 1.00 92.88 91 ALA A O 1
ATOM 720 N N . VAL A 1 92 ? -37.313 5.478 36.693 1.00 94.94 92 VAL A N 1
ATOM 721 C CA . VAL A 1 92 ? -36.503 6.678 36.409 1.00 94.94 92 VAL A CA 1
ATOM 722 C C . VAL A 1 92 ? -35.068 6.523 36.924 1.00 94.94 92 VAL A C 1
ATOM 724 O O . VAL A 1 92 ? -34.124 6.916 36.238 1.00 94.94 92 VAL A O 1
ATOM 727 N N . LEU A 1 93 ? -34.879 5.934 38.110 1.00 94.94 93 LEU A N 1
ATOM 728 C CA . LEU A 1 93 ? -33.545 5.655 38.652 1.00 94.94 93 LEU A CA 1
ATOM 729 C C . LEU A 1 93 ? -32.776 4.627 37.815 1.00 94.94 93 LEU A C 1
ATOM 731 O O . LEU A 1 93 ? -31.586 4.821 37.563 1.00 94.94 93 LEU A O 1
ATOM 735 N N . GLU A 1 94 ? -33.437 3.553 37.382 1.00 97.00 94 GLU A N 1
ATOM 736 C CA . GLU A 1 94 ? -32.826 2.534 36.521 1.00 97.00 94 GLU A CA 1
ATOM 737 C C . GLU A 1 94 ? -32.426 3.116 35.159 1.00 97.00 94 GLU A C 1
ATOM 739 O O . GLU A 1 94 ? -31.291 2.904 34.727 1.00 97.00 94 GLU A O 1
ATOM 744 N N . ASP A 1 95 ? -33.287 3.922 34.531 1.00 95.44 95 ASP A N 1
ATOM 745 C CA . ASP A 1 95 ? -32.975 4.588 33.260 1.00 95.44 95 ASP A CA 1
ATOM 746 C C . ASP A 1 95 ? -31.814 5.587 33.409 1.00 95.44 95 ASP A C 1
ATOM 748 O O . ASP A 1 95 ? -30.868 5.585 32.615 1.00 95.44 95 ASP A O 1
ATOM 752 N N . ALA A 1 96 ? -31.800 6.380 34.487 1.00 95.69 96 ALA A N 1
ATOM 753 C CA . ALA A 1 96 ? -30.703 7.301 34.781 1.00 95.69 96 ALA A CA 1
ATOM 754 C C . ALA A 1 96 ? -29.366 6.565 34.989 1.00 95.69 96 ALA A C 1
ATOM 756 O O . ALA A 1 96 ? -28.338 6.981 34.442 1.00 95.69 96 ALA A O 1
ATOM 757 N N . LEU A 1 97 ? -29.367 5.452 35.732 1.00 95.94 97 LEU A N 1
ATOM 758 C CA . LEU A 1 97 ? -28.182 4.612 35.937 1.00 95.94 97 LEU A CA 1
ATOM 759 C C . LEU A 1 97 ? -27.711 3.956 34.637 1.00 95.94 97 LEU A C 1
ATOM 761 O O . LEU A 1 97 ? -26.506 3.911 34.361 1.00 95.94 97 LEU A O 1
ATOM 765 N N . GLN A 1 98 ? -28.638 3.468 33.817 1.00 95.88 98 GLN A N 1
ATOM 766 C CA . GLN A 1 98 ? -28.323 2.854 32.534 1.00 95.88 98 GLN A CA 1
ATOM 767 C C . GLN A 1 98 ? -27.733 3.881 31.559 1.00 95.88 98 GLN A C 1
ATOM 769 O O . GLN A 1 98 ? -26.726 3.597 30.902 1.00 95.88 98 GLN A O 1
ATOM 774 N N . ASN A 1 99 ? -28.282 5.097 31.533 1.00 95.81 99 ASN A N 1
ATOM 775 C CA . ASN A 1 99 ? -27.766 6.203 30.736 1.00 95.81 99 ASN A CA 1
ATOM 776 C C . ASN A 1 99 ? -26.355 6.619 31.190 1.00 95.81 99 ASN A C 1
ATOM 778 O O . ASN A 1 99 ? -25.438 6.695 30.371 1.00 95.81 99 ASN A O 1
ATOM 782 N N . GLN A 1 100 ? -26.122 6.785 32.499 1.00 96.38 100 GLN A N 1
ATOM 783 C CA . GLN A 1 100 ? -24.776 7.069 33.017 1.00 96.38 100 GLN A CA 1
ATOM 784 C C . GLN A 1 100 ? -23.776 5.960 32.668 1.00 96.38 100 GLN A C 1
ATOM 786 O O . GLN A 1 100 ? -22.662 6.240 32.221 1.00 96.38 100 GLN A O 1
ATOM 791 N N . THR A 1 101 ? -24.187 4.697 32.793 1.00 96.31 101 THR A N 1
ATOM 792 C CA . THR A 1 101 ? -23.352 3.544 32.431 1.00 96.31 101 THR A CA 1
ATOM 793 C C . THR A 1 101 ? -22.994 3.557 30.943 1.00 96.31 101 THR A C 1
ATOM 795 O O . THR A 1 101 ? -21.853 3.261 30.575 1.00 96.31 101 THR A O 1
ATOM 798 N N . ALA A 1 102 ? -23.936 3.925 30.071 1.00 95.88 102 ALA A N 1
ATOM 799 C CA . ALA A 1 102 ? -23.694 4.053 28.637 1.00 95.88 102 ALA A CA 1
ATOM 800 C C . ALA A 1 102 ? -22.709 5.191 28.319 1.00 95.88 102 ALA A C 1
ATOM 802 O O . ALA A 1 102 ? -21.781 4.995 27.530 1.00 95.88 102 ALA A O 1
ATOM 803 N N . ILE A 1 103 ? -22.855 6.349 28.972 1.00 96.56 103 ILE A N 1
ATOM 804 C CA . ILE A 1 103 ? -21.939 7.490 28.821 1.00 96.56 103 ILE A CA 1
ATOM 805 C C . ILE A 1 103 ? -20.513 7.084 29.211 1.00 96.56 103 ILE A C 1
ATOM 807 O O . ILE A 1 103 ? -19.586 7.285 28.426 1.00 96.56 103 ILE A O 1
ATOM 811 N N . ILE A 1 104 ? -20.336 6.448 30.373 1.00 96.25 104 ILE A N 1
ATOM 812 C CA . ILE A 1 104 ? -19.019 6.005 30.857 1.00 96.25 104 ILE A CA 1
ATOM 813 C C . ILE A 1 104 ? -18.384 5.014 29.875 1.00 96.25 104 ILE A C 1
ATOM 815 O O . ILE A 1 104 ? -17.226 5.182 29.491 1.00 96.25 104 ILE A O 1
ATOM 819 N N . LYS A 1 105 ? -19.144 4.015 29.405 1.00 97.19 105 LYS A N 1
ATOM 820 C CA . LYS A 1 105 ? -18.654 3.041 28.414 1.00 97.19 105 LYS A CA 1
ATOM 821 C C . LYS A 1 105 ? -18.193 3.717 27.122 1.00 97.19 105 LYS A C 1
ATOM 823 O O . LYS A 1 105 ? -17.138 3.364 26.594 1.00 97.19 105 LYS A O 1
ATOM 828 N N . ASN A 1 106 ? -18.945 4.702 26.636 1.00 96.31 106 ASN A N 1
ATOM 829 C CA . ASN A 1 106 ? -18.598 5.439 25.422 1.00 96.31 106 ASN A CA 1
ATOM 830 C C . ASN A 1 106 ? -17.329 6.284 25.599 1.00 96.31 106 ASN A C 1
ATOM 832 O O . ASN A 1 106 ? -16.472 6.290 24.713 1.00 96.31 106 ASN A O 1
ATOM 836 N N . VAL A 1 107 ? -17.178 6.954 26.746 1.00 96.56 107 VAL A N 1
ATOM 837 C CA . VAL A 1 107 ? -15.974 7.733 27.080 1.00 96.56 107 VAL A CA 1
ATOM 838 C C . VAL A 1 107 ? -14.748 6.823 27.142 1.00 96.56 107 VAL A C 1
ATOM 840 O O . VAL A 1 107 ? -13.752 7.103 26.474 1.00 96.56 107 VAL A O 1
ATOM 843 N N . ILE A 1 108 ? -14.839 5.693 27.850 1.00 96.75 108 ILE A N 1
ATOM 844 C CA . ILE A 1 108 ? -13.753 4.706 27.931 1.00 96.75 108 ILE A CA 1
ATOM 845 C C . ILE A 1 108 ? -13.376 4.212 26.531 1.00 96.75 108 ILE A C 1
ATOM 847 O O . ILE A 1 108 ? -12.206 4.271 26.160 1.00 96.75 108 ILE A O 1
ATOM 851 N N . ALA A 1 109 ? -14.352 3.801 25.716 1.00 94.62 109 ALA A N 1
ATOM 852 C CA . ALA A 1 109 ? -14.094 3.313 24.362 1.00 94.62 109 ALA A CA 1
ATOM 853 C C . ALA A 1 109 ? -13.426 4.372 23.465 1.00 94.62 109 ALA A C 1
ATOM 855 O O . ALA A 1 109 ? -12.556 4.039 22.657 1.00 94.62 109 ALA A O 1
ATOM 856 N N . SER A 1 110 ? -13.813 5.644 23.607 1.00 95.94 110 SER A N 1
ATOM 857 C CA . SER A 1 110 ? -13.186 6.765 22.900 1.00 95.94 110 SER A CA 1
ATOM 858 C C . SER A 1 110 ? -11.719 6.939 23.310 1.00 95.94 110 SER A C 1
ATOM 860 O O . SER A 1 110 ? -10.834 6.961 22.450 1.00 95.94 110 SER A O 1
ATOM 862 N N . HIS A 1 111 ? -11.435 6.959 24.617 1.00 95.44 111 HIS A N 1
ATOM 863 C CA . HIS A 1 111 ? -10.067 7.062 25.130 1.00 95.44 111 HIS A CA 1
ATOM 864 C C . HIS A 1 111 ? -9.198 5.870 24.720 1.00 95.44 111 HIS A C 1
ATOM 866 O O . HIS A 1 111 ? -8.065 6.071 24.281 1.00 95.44 111 HIS A O 1
ATOM 872 N N . THR A 1 112 ? -9.724 4.641 24.774 1.00 96.88 112 THR A N 1
ATOM 873 C CA . THR A 1 112 ? -9.003 3.444 24.316 1.00 96.88 112 THR A CA 1
ATOM 874 C C . THR A 1 112 ? -8.596 3.565 22.847 1.00 96.88 112 THR A C 1
ATOM 876 O O . THR A 1 112 ? -7.447 3.286 22.508 1.00 96.88 112 THR A O 1
ATOM 879 N N . LYS A 1 113 ? -9.498 4.038 21.975 1.00 95.81 113 LYS A N 1
ATOM 880 C CA . LYS A 1 113 ? -9.188 4.266 20.553 1.00 95.81 113 LYS A CA 1
ATOM 881 C C . LYS A 1 113 ? -8.118 5.341 20.358 1.00 95.81 113 LYS A C 1
ATOM 883 O O . LYS A 1 113 ? -7.230 5.147 19.530 1.00 95.81 113 LYS A O 1
ATOM 888 N N . SER A 1 114 ? -8.181 6.440 21.115 1.00 96.25 114 SER A N 1
ATOM 889 C CA . SER A 1 114 ? -7.177 7.514 21.052 1.00 96.25 114 SER A CA 1
ATOM 890 C C . SER A 1 114 ? -5.789 7.004 21.440 1.00 96.25 114 SER A C 1
ATOM 892 O O . SER A 1 114 ? -4.844 7.148 20.670 1.00 96.25 114 SER A O 1
ATOM 894 N N . ILE A 1 115 ? -5.681 6.318 22.582 1.00 95.19 115 ILE A N 1
ATOM 895 C CA . ILE A 1 115 ? -4.414 5.747 23.061 1.00 95.19 115 ILE A CA 1
ATOM 896 C C . ILE A 1 115 ? -3.862 4.743 22.046 1.00 95.19 115 ILE A C 1
ATOM 898 O O . ILE A 1 115 ? -2.676 4.764 21.724 1.00 95.19 115 ILE A O 1
ATOM 902 N N . GLN A 1 116 ? -4.716 3.876 21.496 1.00 95.31 116 GLN A N 1
ATOM 903 C CA . GLN A 1 116 ? -4.299 2.902 20.489 1.00 95.31 116 GLN A CA 1
ATOM 904 C C . GLN A 1 116 ? -3.747 3.577 19.223 1.00 95.31 116 GLN A C 1
ATOM 906 O O . GLN A 1 116 ? -2.765 3.097 18.649 1.00 95.31 116 GLN A O 1
ATOM 911 N N . TYR A 1 117 ? -4.358 4.680 18.787 1.00 96.06 117 TYR A N 1
ATOM 912 C CA . TYR A 1 117 ? -3.873 5.460 17.653 1.00 96.06 117 TYR A CA 1
ATOM 913 C C . TYR A 1 117 ? -2.501 6.082 17.939 1.00 96.06 117 TYR A C 1
ATOM 915 O O . TYR A 1 117 ? -1.581 5.927 17.131 1.00 96.06 117 TYR A O 1
ATOM 923 N N . ASP A 1 118 ? -2.337 6.711 19.103 1.00 94.88 118 ASP A N 1
ATOM 924 C CA . ASP A 1 118 ? -1.080 7.349 19.500 1.00 94.88 118 ASP A CA 1
ATOM 925 C C . ASP A 1 118 ? 0.057 6.333 19.640 1.00 94.88 118 ASP A C 1
ATOM 927 O O . ASP A 1 118 ? 1.157 6.560 19.132 1.00 94.88 118 ASP A O 1
ATOM 931 N N . LEU A 1 119 ? -0.216 5.166 20.233 1.00 94.00 119 LEU A N 1
ATOM 932 C CA . LEU A 1 119 ? 0.748 4.069 20.321 1.00 94.00 119 LEU A CA 1
ATOM 933 C C . LEU A 1 119 ? 1.159 3.560 18.941 1.00 94.00 119 LEU A C 1
ATOM 935 O O . LEU A 1 119 ? 2.347 3.363 18.690 1.00 94.00 119 LEU A O 1
ATOM 939 N N . LYS A 1 120 ? 0.203 3.374 18.024 1.00 91.62 120 LYS A N 1
ATOM 940 C CA . LYS A 1 120 ? 0.505 2.941 16.654 1.00 91.62 120 LYS A CA 1
ATOM 941 C C . LYS A 1 120 ? 1.378 3.966 15.932 1.00 91.62 120 LYS A C 1
ATOM 943 O O . LYS A 1 120 ? 2.375 3.590 15.322 1.00 91.62 120 LYS A O 1
ATOM 948 N N . LYS A 1 121 ? 1.054 5.254 16.068 1.00 95.00 121 LYS A N 1
ATOM 949 C CA . LYS A 1 121 ? 1.839 6.354 15.503 1.00 95.00 121 LYS A CA 1
ATOM 950 C C . LYS A 1 121 ? 3.262 6.384 16.071 1.00 95.00 121 LYS A C 1
ATOM 952 O O . LYS A 1 121 ? 4.215 6.446 15.301 1.00 95.00 121 LYS A O 1
ATOM 957 N N . LYS A 1 122 ? 3.420 6.280 17.395 1.00 94.81 122 LYS A N 1
ATOM 958 C CA . LYS A 1 122 ? 4.735 6.244 18.062 1.00 94.81 122 LYS A CA 1
ATOM 959 C C . LYS A 1 122 ? 5.553 5.021 17.664 1.00 94.81 122 LYS A C 1
ATOM 961 O O . LYS A 1 122 ? 6.755 5.128 17.446 1.00 94.81 122 LYS A O 1
ATOM 966 N N . LEU A 1 123 ? 4.906 3.871 17.513 1.00 91.06 123 LEU A N 1
ATOM 967 C CA . LEU A 1 123 ? 5.547 2.648 17.046 1.00 91.06 123 LEU A CA 1
ATOM 968 C C . LEU A 1 123 ? 6.036 2.795 15.600 1.00 91.06 123 LEU A C 1
ATOM 970 O O . LEU A 1 123 ? 7.151 2.380 15.294 1.00 91.06 123 LEU A O 1
ATOM 974 N N . ASP A 1 124 ? 5.252 3.424 14.726 1.00 83.38 124 ASP A N 1
ATOM 975 C CA . ASP A 1 124 ? 5.672 3.716 13.354 1.00 83.38 124 ASP A CA 1
ATOM 976 C C . ASP A 1 124 ? 6.819 4.750 13.314 1.00 83.38 124 ASP A C 1
ATOM 978 O O . ASP A 1 124 ? 7.773 4.576 12.554 1.00 83.38 124 ASP A O 1
ATOM 982 N N . GLU A 1 125 ? 6.805 5.772 14.180 1.00 89.56 125 GLU A N 1
ATOM 983 C CA . GLU A 1 125 ? 7.926 6.713 14.368 1.00 89.56 125 GLU A CA 1
ATOM 984 C C . GLU A 1 125 ? 9.213 5.987 14.808 1.00 89.56 125 GLU A C 1
ATOM 986 O O . GLU A 1 125 ? 10.277 6.203 14.221 1.00 89.56 125 GLU A O 1
ATOM 991 N N . ILE A 1 126 ? 9.120 5.077 15.785 1.00 85.88 126 ILE A N 1
ATOM 992 C CA . ILE A 1 126 ? 10.255 4.276 16.269 1.00 85.88 126 ILE A CA 1
ATOM 993 C C . ILE A 1 126 ? 10.769 3.341 15.177 1.00 85.88 126 ILE A C 1
ATOM 995 O O . ILE A 1 126 ? 11.977 3.267 14.968 1.00 85.88 126 ILE A O 1
ATOM 999 N N . LYS A 1 127 ? 9.884 2.652 14.445 1.00 81.31 127 LYS A N 1
ATOM 1000 C CA . LYS A 1 127 ? 10.285 1.805 13.312 1.00 81.31 127 LYS A CA 1
ATOM 1001 C C . LYS A 1 127 ? 11.067 2.604 12.280 1.00 81.31 127 LYS A C 1
ATOM 1003 O O . LYS A 1 127 ? 12.128 2.160 11.855 1.00 81.31 127 LYS A O 1
ATOM 1008 N N . ASN A 1 128 ? 10.582 3.792 11.924 1.00 78.62 128 ASN A N 1
ATOM 1009 C CA . ASN A 1 128 ? 11.282 4.673 10.995 1.00 78.62 128 ASN A CA 1
ATOM 1010 C C . ASN A 1 128 ? 12.657 5.086 11.541 1.00 78.62 128 ASN A C 1
ATOM 1012 O O . ASN A 1 128 ? 13.639 5.023 10.809 1.00 78.62 128 ASN A O 1
ATOM 1016 N N . SER A 1 129 ? 12.749 5.441 12.826 1.00 80.12 129 SER A N 1
ATOM 1017 C CA . SER A 1 129 ? 14.017 5.789 13.485 1.00 80.12 129 SER A CA 1
ATOM 1018 C C . SER A 1 129 ? 15.001 4.611 13.545 1.00 80.12 129 SER A C 1
ATOM 1020 O O . SER A 1 129 ? 16.198 4.774 13.331 1.00 80.12 129 SER A O 1
ATOM 1022 N N . LEU A 1 130 ? 14.512 3.393 13.774 1.00 71.88 130 LEU A N 1
ATOM 1023 C CA . LEU A 1 130 ? 15.351 2.202 13.889 1.00 71.88 130 LEU A CA 1
ATOM 1024 C C . LEU A 1 130 ? 15.845 1.705 12.527 1.00 71.88 130 LEU A C 1
ATOM 1026 O O . LEU A 1 130 ? 16.998 1.299 12.411 1.00 71.88 130 LEU A O 1
ATOM 1030 N N . VAL A 1 131 ? 15.014 1.797 11.484 1.00 70.44 131 VAL A N 1
ATOM 1031 C CA . VAL A 1 131 ? 15.442 1.576 10.089 1.00 70.44 131 VAL A CA 1
ATOM 1032 C C . VAL A 1 131 ? 16.533 2.565 9.693 1.00 70.44 131 VAL A C 1
ATOM 1034 O O . VAL A 1 131 ? 17.469 2.195 8.987 1.00 70.44 131 VAL A O 1
ATOM 1037 N N . VAL A 1 132 ? 16.431 3.803 10.178 1.00 64.25 132 VAL A N 1
ATOM 1038 C CA . VAL A 1 132 ? 17.462 4.824 10.007 1.00 64.25 132 VAL A CA 1
ATOM 1039 C C . VAL A 1 132 ? 18.738 4.411 10.766 1.00 64.25 132 VAL A C 1
ATOM 1041 O O . VAL A 1 132 ? 19.798 4.268 10.168 1.00 64.25 132 VAL A O 1
ATOM 1044 N N . ASN A 1 133 ? 18.666 4.090 12.054 1.00 58.66 133 ASN A N 1
ATOM 1045 C CA . ASN A 1 133 ? 19.879 3.926 12.865 1.00 58.66 133 ASN A CA 1
ATOM 1046 C C . ASN A 1 133 ? 20.598 2.567 12.731 1.00 58.66 133 ASN A C 1
ATOM 1048 O O . ASN A 1 133 ? 21.816 2.518 12.883 1.00 58.66 133 ASN A O 1
ATOM 1052 N N . ASN A 1 134 ? 19.897 1.464 12.436 1.00 55.16 134 ASN A N 1
ATOM 1053 C CA . ASN A 1 134 ? 20.498 0.118 12.455 1.00 55.16 134 ASN A CA 1
ATOM 1054 C C . ASN A 1 134 ? 21.046 -0.376 11.107 1.00 55.16 134 ASN A C 1
ATOM 1056 O O . ASN A 1 134 ? 21.678 -1.431 11.066 1.00 55.16 134 ASN A O 1
ATOM 1060 N N . MET A 1 135 ? 20.889 0.372 10.011 1.00 51.97 135 MET A N 1
ATOM 1061 C CA . MET A 1 135 ? 21.628 0.098 8.771 1.00 51.97 135 MET A CA 1
ATOM 1062 C C . MET A 1 135 ? 22.960 0.853 8.768 1.00 51.97 135 MET A C 1
ATOM 1064 O O . MET A 1 135 ? 23.221 1.725 7.943 1.00 51.97 135 MET A O 1
ATOM 1068 N N . SER A 1 136 ? 23.821 0.489 9.722 1.00 48.31 136 SER A N 1
ATOM 1069 C CA . SER A 1 136 ? 25.242 0.832 9.715 1.00 48.31 136 SER A CA 1
ATOM 1070 C C . SER A 1 136 ? 25.906 0.193 8.492 1.00 48.31 136 SER A C 1
ATOM 1072 O O . SER A 1 136 ? 26.286 -0.976 8.503 1.00 48.31 136 SER A O 1
ATOM 1074 N N . THR A 1 137 ? 25.906 0.946 7.392 1.00 46.72 137 THR A N 1
ATOM 1075 C CA . THR A 1 137 ? 26.931 1.002 6.326 1.00 46.72 137 THR A CA 1
ATOM 1076 C C . THR A 1 137 ? 26.568 2.013 5.233 1.00 46.72 137 THR A C 1
ATOM 1078 O O . THR A 1 137 ? 27.426 2.335 4.417 1.00 46.72 137 THR A O 1
ATOM 1081 N N . GLN A 1 138 ? 25.360 2.591 5.224 1.00 48.62 138 GLN A N 1
ATOM 1082 C CA . GLN A 1 138 ? 25.030 3.675 4.293 1.00 48.62 138 GLN A CA 1
ATOM 1083 C C . GLN A 1 138 ? 24.042 4.675 4.909 1.00 48.62 138 GLN A C 1
ATOM 1085 O O . GLN A 1 138 ? 23.153 4.257 5.651 1.00 48.62 138 GLN A O 1
ATOM 1090 N N . PRO A 1 139 ? 24.157 5.984 4.606 1.00 44.81 139 PRO A N 1
ATOM 1091 C CA . PRO A 1 139 ? 23.284 7.011 5.158 1.00 44.81 139 PRO A CA 1
ATOM 1092 C C . PRO A 1 139 ? 21.845 6.734 4.721 1.00 44.81 139 PRO A C 1
ATOM 1094 O O . PRO A 1 139 ? 21.464 6.902 3.565 1.00 44.81 139 PRO A O 1
ATOM 1097 N N . CYS A 1 140 ? 21.037 6.281 5.660 1.00 47.69 140 CYS A N 1
ATOM 1098 C CA . CYS A 1 140 ? 19.601 6.107 5.535 1.00 47.69 140 CYS A CA 1
ATOM 1099 C C . CYS A 1 140 ? 18.928 7.469 5.298 1.00 47.69 140 CYS A C 1
ATOM 1101 O O . CYS A 1 140 ? 18.578 8.232 6.199 1.00 47.69 140 CYS A O 1
ATOM 1103 N N . HIS A 1 141 ? 18.755 7.808 4.029 1.00 56.84 141 HIS A N 1
ATOM 1104 C CA . HIS A 1 141 ? 17.934 8.933 3.620 1.00 56.84 141 HIS A CA 1
ATOM 1105 C C . HIS A 1 141 ? 16.534 8.791 4.250 1.00 56.84 141 HIS A C 1
ATOM 1107 O O . HIS A 1 141 ? 15.900 7.741 4.144 1.00 56.84 141 HIS A O 1
ATOM 1113 N N . ASN A 1 142 ? 16.036 9.832 4.926 1.00 77.56 142 ASN A N 1
ATOM 1114 C CA . ASN A 1 142 ? 14.640 9.853 5.369 1.00 77.56 142 ASN A CA 1
ATOM 1115 C C . ASN A 1 142 ? 13.721 9.590 4.150 1.00 77.56 142 ASN A C 1
ATOM 1117 O O . ASN A 1 142 ? 14.061 9.940 3.017 1.00 77.56 142 ASN A O 1
ATOM 1121 N N . VAL A 1 143 ? 12.553 8.971 4.357 1.00 83.06 143 VAL A N 1
ATOM 1122 C CA . VAL A 1 143 ? 11.631 8.615 3.253 1.00 83.06 143 VAL A CA 1
ATOM 1123 C C . VAL A 1 143 ? 11.352 9.820 2.347 1.00 83.06 143 VAL A C 1
ATOM 1125 O O . VAL A 1 143 ? 11.257 9.678 1.131 1.00 83.06 143 VAL A O 1
ATOM 1128 N N . THR A 1 144 ? 11.288 11.017 2.929 1.00 84.38 144 THR A N 1
ATOM 1129 C CA . THR A 1 144 ? 11.110 12.281 2.212 1.00 84.38 144 THR A CA 1
ATOM 1130 C C . THR A 1 144 ? 12.264 12.598 1.256 1.00 84.38 144 THR A C 1
ATOM 1132 O O . THR A 1 144 ? 11.998 12.908 0.100 1.00 84.38 144 THR A O 1
ATOM 1135 N N . LYS A 1 145 ? 13.532 12.468 1.674 1.00 85.44 145 LYS A N 1
ATOM 1136 C CA . LYS A 1 145 ? 14.713 12.667 0.813 1.00 85.44 145 LYS A CA 1
ATOM 1137 C C . LYS A 1 145 ? 14.799 11.587 -0.255 1.00 85.44 145 LYS A C 1
ATOM 1139 O O . LYS A 1 145 ? 15.169 11.912 -1.373 1.00 85.44 145 LYS A O 1
ATOM 1144 N N . ILE A 1 146 ? 14.419 10.340 0.049 1.00 86.00 146 ILE A N 1
ATOM 1145 C CA . ILE A 1 146 ? 14.367 9.269 -0.963 1.00 86.00 146 ILE A CA 1
ATOM 1146 C C . ILE A 1 146 ? 13.315 9.591 -2.031 1.00 86.00 146 ILE A C 1
ATOM 1148 O O . ILE A 1 146 ? 13.561 9.458 -3.225 1.00 86.00 146 ILE A O 1
ATOM 1152 N N . LYS A 1 147 ? 12.128 10.050 -1.620 1.00 88.25 147 LYS A N 1
ATOM 1153 C CA . LYS A 1 147 ? 11.090 10.479 -2.569 1.00 88.25 147 LYS A CA 1
ATOM 1154 C C . LYS A 1 147 ? 11.542 11.688 -3.393 1.00 88.25 147 LYS A C 1
ATOM 1156 O O . LYS A 1 147 ? 11.302 11.721 -4.594 1.00 88.25 147 LYS A O 1
ATOM 1161 N N . GLN A 1 148 ? 12.238 12.640 -2.773 1.00 88.12 148 GLN A N 1
ATOM 1162 C CA . GLN A 1 148 ? 12.826 13.783 -3.476 1.00 88.12 148 GLN A CA 1
ATOM 1163 C C . GLN A 1 148 ? 13.921 13.357 -4.465 1.00 88.12 148 GLN A C 1
ATOM 1165 O O . GLN A 1 148 ? 13.929 13.858 -5.584 1.00 88.12 148 GLN A O 1
ATOM 1170 N N . SER A 1 149 ? 14.799 12.410 -4.107 1.00 88.56 149 SER A N 1
ATOM 1171 C CA . SER A 1 149 ? 15.867 11.923 -4.997 1.00 88.56 149 SER A CA 1
ATOM 1172 C C . SER A 1 149 ? 15.330 11.138 -6.193 1.00 88.56 149 SER A C 1
ATOM 1174 O O . SER A 1 149 ? 15.937 11.144 -7.262 1.00 88.56 149 SER A O 1
ATOM 1176 N N . LEU A 1 150 ? 14.171 10.494 -6.038 1.00 90.75 150 LEU A N 1
ATOM 1177 C CA . LEU A 1 150 ? 13.456 9.853 -7.138 1.00 90.75 150 LEU A CA 1
ATOM 1178 C C . LEU A 1 150 ? 12.843 10.866 -8.117 1.00 90.75 150 LEU A C 1
ATOM 1180 O O . LEU A 1 150 ? 12.598 10.507 -9.267 1.00 90.75 150 LEU A O 1
ATOM 1184 N N . GLY A 1 151 ? 12.596 12.108 -7.681 1.00 90.81 151 GLY A N 1
ATOM 1185 C CA . GLY A 1 151 ? 12.043 13.175 -8.521 1.00 90.81 151 GLY A CA 1
ATOM 1186 C C . GLY A 1 151 ? 10.627 12.902 -9.040 1.00 90.81 151 GLY A C 1
ATOM 1187 O O . GLY A 1 151 ? 10.205 13.528 -10.008 1.00 90.81 151 GLY A O 1
ATOM 1188 N N . VAL A 1 152 ? 9.900 11.958 -8.432 1.00 92.06 152 VAL A N 1
ATOM 1189 C CA . VAL A 1 152 ? 8.542 11.564 -8.834 1.00 92.06 152 VAL A CA 1
ATOM 1190 C C . VAL A 1 152 ? 7.591 11.559 -7.644 1.00 92.06 152 VAL A C 1
ATOM 1192 O O . VAL A 1 152 ? 7.979 11.274 -6.508 1.00 92.06 152 VAL A O 1
ATOM 1195 N N . VAL A 1 153 ? 6.320 11.843 -7.917 1.00 93.81 153 VAL A N 1
ATOM 1196 C CA . VAL A 1 153 ? 5.242 11.724 -6.935 1.00 93.81 153 VAL A CA 1
ATOM 1197 C C . VAL A 1 153 ? 4.758 10.275 -6.928 1.00 93.81 153 VAL A C 1
ATOM 1199 O O . VAL A 1 153 ? 4.457 9.708 -7.972 1.00 93.81 153 VAL A O 1
ATOM 1202 N N . LEU A 1 154 ? 4.724 9.656 -5.748 1.00 94.31 154 LEU A N 1
ATOM 1203 C CA . LEU A 1 154 ? 4.252 8.283 -5.556 1.00 94.31 154 LEU A CA 1
ATOM 1204 C C . LEU A 1 154 ? 2.968 8.277 -4.712 1.00 94.31 154 LEU A C 1
ATOM 1206 O O . LEU A 1 154 ? 2.922 9.019 -3.722 1.00 94.31 154 LEU A O 1
ATOM 1210 N N . PRO A 1 155 ? 1.993 7.396 -5.005 1.00 97.06 155 PRO A N 1
ATOM 1211 C CA . PRO A 1 155 ? 1.996 6.388 -6.076 1.00 97.06 155 PRO A CA 1
ATOM 1212 C C . PRO A 1 155 ? 1.779 6.993 -7.474 1.00 97.06 155 PRO A C 1
ATOM 1214 O O . PRO A 1 155 ? 1.089 7.992 -7.615 1.00 97.06 155 PRO A O 1
ATOM 1217 N N . LEU A 1 156 ? 2.345 6.365 -8.510 1.00 97.12 156 LEU A N 1
ATOM 1218 C CA . LEU A 1 156 ? 2.239 6.840 -9.895 1.00 97.12 156 LEU A CA 1
ATOM 1219 C C . LEU A 1 156 ? 0.821 6.647 -10.435 1.00 97.12 156 LEU A C 1
ATOM 1221 O O . LEU A 1 156 ? 0.330 5.514 -10.532 1.00 97.12 156 LEU A O 1
ATOM 1225 N N . GLU A 1 157 ? 0.171 7.745 -10.802 1.00 96.81 157 GLU A N 1
ATOM 1226 C CA . GLU A 1 157 ? -1.201 7.747 -11.320 1.00 96.81 157 GLU A CA 1
ATOM 1227 C C . GLU A 1 157 ? -1.247 7.527 -12.833 1.00 96.81 157 GLU A C 1
ATOM 1229 O O . GLU A 1 157 ? -2.142 6.840 -13.331 1.00 96.81 157 GLU A O 1
ATOM 1234 N N . ASN A 1 158 ? -0.235 8.025 -13.548 1.00 96.69 158 ASN A N 1
ATOM 1235 C CA . ASN A 1 158 ? -0.188 8.024 -15.004 1.00 96.69 158 ASN A CA 1
ATOM 1236 C C . ASN A 1 158 ? 0.791 6.982 -15.559 1.00 96.69 158 ASN A C 1
ATOM 1238 O O . ASN A 1 158 ? 1.910 6.809 -15.069 1.00 96.69 158 ASN A O 1
ATOM 1242 N N . ASN A 1 159 ? 0.400 6.325 -16.655 1.00 95.31 159 ASN A N 1
ATOM 1243 C CA . ASN A 1 159 ? 1.264 5.359 -17.337 1.00 95.31 159 ASN A CA 1
ATOM 1244 C C . ASN A 1 159 ? 2.517 6.021 -17.940 1.00 95.31 159 ASN A C 1
ATOM 1246 O O . ASN A 1 159 ? 3.593 5.432 -17.949 1.00 95.31 159 ASN A O 1
ATOM 1250 N N . GLU A 1 160 ? 2.404 7.263 -18.411 1.00 96.81 160 GLU A N 1
ATOM 1251 C CA . GLU A 1 160 ? 3.542 8.006 -18.964 1.00 96.81 160 GLU A CA 1
ATOM 1252 C C . GLU A 1 160 ? 4.619 8.289 -17.912 1.00 96.81 160 GLU A C 1
ATOM 1254 O O . GLU A 1 160 ? 5.811 8.156 -18.189 1.00 96.81 160 GLU A O 1
ATOM 1259 N N . GLU A 1 161 ? 4.215 8.639 -16.689 1.00 96.44 161 GLU A N 1
ATOM 1260 C CA . GLU A 1 161 ? 5.131 8.839 -15.562 1.00 96.44 161 GLU A CA 1
ATOM 1261 C C . GLU A 1 161 ? 5.818 7.531 -15.170 1.00 96.44 161 GLU A C 1
ATOM 1263 O O . GLU A 1 161 ? 7.022 7.519 -14.912 1.00 96.44 161 GLU A O 1
ATOM 1268 N N . PHE A 1 162 ? 5.081 6.415 -15.205 1.00 97.12 162 PHE A N 1
ATOM 1269 C CA . PHE A 1 162 ? 5.651 5.088 -14.998 1.00 97.12 162 PHE A CA 1
ATOM 1270 C C . PHE A 1 162 ? 6.716 4.744 -16.038 1.00 97.12 162 PHE A C 1
ATOM 1272 O O . PHE A 1 162 ? 7.814 4.329 -15.669 1.00 97.12 162 PHE A O 1
ATOM 1279 N N . VAL A 1 163 ? 6.441 4.968 -17.324 1.00 97.00 163 VAL A N 1
ATOM 1280 C CA . VAL A 1 163 ? 7.424 4.730 -18.391 1.00 97.00 163 VAL A CA 1
ATOM 1281 C C . VAL A 1 163 ? 8.643 5.643 -18.227 1.00 97.00 163 VAL A C 1
ATOM 1283 O O . VAL A 1 163 ? 9.774 5.174 -18.353 1.00 97.00 163 VAL A O 1
ATOM 1286 N N . LYS A 1 164 ? 8.449 6.927 -17.889 1.00 97.00 164 LYS A N 1
ATOM 1287 C CA . LYS A 1 164 ? 9.553 7.866 -17.611 1.00 97.00 164 LYS A CA 1
ATOM 1288 C C . LYS A 1 164 ? 10.429 7.387 -16.452 1.00 97.00 164 LYS A C 1
ATOM 1290 O O . LYS A 1 164 ? 11.656 7.388 -16.584 1.00 97.00 164 LYS A O 1
ATOM 1295 N N . LEU A 1 165 ? 9.819 6.941 -15.351 1.00 96.69 165 LEU A N 1
ATOM 1296 C CA . LEU A 1 165 ? 10.550 6.366 -14.223 1.00 96.69 165 LEU A CA 1
ATOM 1297 C C . LEU A 1 165 ? 11.314 5.109 -14.653 1.00 96.69 165 LEU A C 1
ATOM 1299 O O . LEU A 1 165 ? 12.503 5.004 -14.369 1.00 96.69 165 LEU A O 1
ATOM 1303 N N . ASP A 1 166 ? 10.674 4.187 -15.373 1.00 97.38 166 ASP A N 1
ATOM 1304 C CA . ASP A 1 166 ? 11.299 2.928 -15.789 1.00 97.38 166 ASP A CA 1
ATOM 1305 C C . ASP A 1 166 ? 12.529 3.147 -16.683 1.00 97.38 166 ASP A C 1
ATOM 1307 O O . ASP A 1 166 ? 13.578 2.529 -16.485 1.00 97.38 166 ASP A O 1
ATOM 1311 N N . VAL A 1 167 ? 12.437 4.099 -17.616 1.00 97.12 167 VAL A N 1
ATOM 1312 C CA . VAL A 1 167 ? 13.568 4.526 -18.449 1.00 97.12 167 VAL A CA 1
ATOM 1313 C C . VAL A 1 167 ? 14.667 5.176 -17.603 1.00 97.12 167 VAL A C 1
ATOM 1315 O O . VAL A 1 167 ? 15.848 4.909 -17.835 1.00 97.12 167 VAL A O 1
ATOM 1318 N N . SER A 1 168 ? 14.306 6.003 -16.617 1.00 96.69 168 SER A N 1
ATOM 1319 C CA . SER A 1 168 ? 15.269 6.628 -15.701 1.00 96.69 168 SER A CA 1
ATOM 1320 C C . SER A 1 168 ? 16.024 5.586 -14.872 1.00 96.69 168 SER A C 1
ATOM 1322 O O . SER A 1 168 ? 17.246 5.655 -14.780 1.00 96.69 168 SER A O 1
ATOM 1324 N N . LEU A 1 169 ? 15.339 4.554 -14.366 1.00 96.62 169 LEU A N 1
ATOM 1325 C CA . LEU A 1 169 ? 15.955 3.458 -13.603 1.00 96.62 169 LEU A CA 1
ATOM 1326 C C . LEU A 1 169 ? 16.991 2.672 -14.411 1.00 96.62 169 LEU A C 1
ATOM 1328 O O . LEU A 1 169 ? 17.959 2.167 -13.844 1.00 96.62 169 LEU A O 1
ATOM 1332 N N . LYS A 1 170 ? 16.799 2.564 -15.731 1.00 95.81 170 LYS A N 1
ATOM 1333 C CA . LYS A 1 170 ? 17.771 1.930 -16.628 1.00 95.81 170 LYS A CA 1
ATOM 1334 C C . LYS A 1 170 ? 19.018 2.792 -16.835 1.00 95.81 170 LYS A C 1
ATOM 1336 O O . LYS A 1 170 ? 20.110 2.249 -16.968 1.00 95.81 170 LYS A O 1
ATOM 1341 N N . LYS A 1 171 ? 18.852 4.116 -16.906 1.00 96.19 171 LYS A N 1
ATOM 1342 C CA . LYS A 1 171 ? 19.938 5.068 -17.195 1.00 96.19 171 LYS A CA 1
ATOM 1343 C C . LYS A 1 171 ? 20.736 5.447 -15.947 1.00 96.19 171 LYS A C 1
ATOM 1345 O O . LYS A 1 171 ? 21.951 5.583 -16.024 1.00 96.19 171 LYS A O 1
ATOM 1350 N N . ASN A 1 172 ? 20.058 5.595 -14.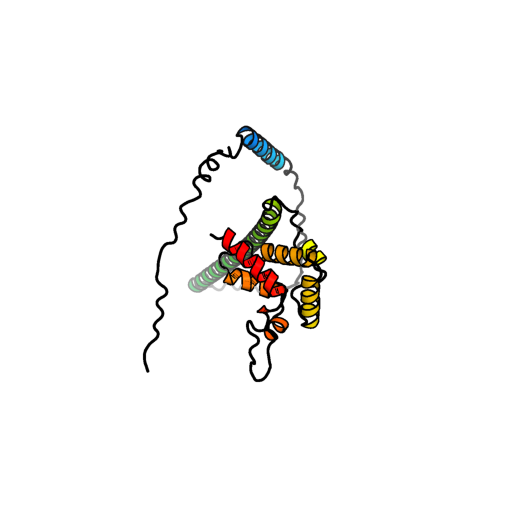812 1.00 95.81 172 ASN A N 1
ATOM 1351 C CA . ASN A 1 172 ? 20.605 6.192 -13.602 1.00 95.81 172 ASN A CA 1
ATOM 1352 C C . ASN A 1 172 ? 20.662 5.163 -12.458 1.00 95.81 172 ASN A C 1
ATOM 1354 O O . ASN A 1 172 ? 19.638 4.895 -11.817 1.00 95.81 172 ASN A O 1
ATOM 1358 N N . PRO A 1 173 ? 21.847 4.610 -12.133 1.00 93.62 173 PRO A N 1
ATOM 1359 C CA . PRO A 1 173 ? 21.980 3.634 -11.049 1.00 93.62 173 PRO A CA 1
ATOM 1360 C C . PRO A 1 173 ? 21.632 4.228 -9.676 1.00 93.62 173 PRO A C 1
ATOM 1362 O O . PRO A 1 173 ? 21.072 3.529 -8.838 1.00 93.62 173 PRO A O 1
ATOM 1365 N N . SER A 1 174 ? 21.867 5.528 -9.466 1.00 92.56 174 SER A N 1
ATOM 1366 C CA . SER A 1 174 ? 21.499 6.223 -8.223 1.00 92.56 174 SER A CA 1
ATOM 1367 C C . SER A 1 174 ? 19.978 6.263 -7.994 1.00 92.56 174 SER A C 1
ATOM 1369 O O . SER A 1 174 ? 19.500 6.035 -6.880 1.00 92.56 174 SER A O 1
ATOM 1371 N N . THR A 1 175 ? 19.188 6.470 -9.055 1.00 94.50 175 THR A N 1
ATOM 1372 C CA . THR A 1 175 ? 17.717 6.414 -8.986 1.00 94.50 175 THR A CA 1
ATOM 1373 C C . THR A 1 175 ? 17.246 5.001 -8.645 1.00 94.50 175 THR A C 1
ATOM 1375 O O . THR A 1 175 ? 16.340 4.823 -7.831 1.00 94.50 175 THR A O 1
ATOM 1378 N N . LYS A 1 176 ? 17.900 3.984 -9.220 1.00 94.81 176 LYS A N 1
ATOM 1379 C CA . LYS A 1 176 ? 17.644 2.573 -8.912 1.00 94.81 176 LYS A CA 1
ATOM 1380 C C . LYS A 1 176 ? 17.930 2.241 -7.449 1.00 94.81 176 LYS A C 1
ATOM 1382 O O . LYS A 1 176 ? 17.093 1.625 -6.792 1.00 94.81 176 LYS A O 1
ATOM 1387 N N . GLU A 1 177 ? 19.072 2.674 -6.930 1.00 91.94 177 GLU A N 1
ATOM 1388 C CA . GLU A 1 177 ? 19.445 2.484 -5.527 1.00 91.94 177 GLU A CA 1
ATOM 1389 C C . GLU A 1 177 ? 18.464 3.190 -4.582 1.00 91.94 177 GLU A C 1
ATOM 1391 O O . GLU A 1 177 ? 17.978 2.573 -3.634 1.00 91.94 177 GLU A O 1
ATOM 1396 N N . SER A 1 178 ? 18.069 4.428 -4.904 1.00 93.06 178 SER A N 1
ATOM 1397 C CA . SER A 1 178 ? 17.050 5.179 -4.156 1.00 93.06 178 SER A CA 1
ATOM 1398 C C . SER A 1 178 ? 15.707 4.440 -4.116 1.00 93.06 178 SER A C 1
ATOM 1400 O O . SER A 1 178 ? 15.093 4.319 -3.055 1.00 93.06 178 SER A O 1
ATOM 1402 N N . LEU A 1 179 ? 15.257 3.882 -5.246 1.00 95.56 179 LEU A N 1
ATOM 1403 C CA . LEU A 1 179 ? 14.005 3.122 -5.301 1.00 95.56 179 LEU A CA 1
ATOM 1404 C C . LEU A 1 179 ? 14.088 1.829 -4.480 1.00 95.56 179 LEU A C 1
ATOM 1406 O O . LEU A 1 179 ? 13.163 1.495 -3.741 1.00 95.56 179 LEU A O 1
ATOM 1410 N N . MET A 1 180 ? 15.206 1.107 -4.572 1.00 94.50 180 MET A N 1
ATOM 1411 C CA . MET A 1 180 ? 15.423 -0.101 -3.775 1.00 94.50 180 MET A CA 1
ATOM 1412 C C . MET A 1 180 ? 15.481 0.213 -2.276 1.00 94.50 180 MET A C 1
ATOM 1414 O O . MET A 1 180 ? 14.905 -0.536 -1.485 1.00 94.50 180 MET A O 1
ATOM 1418 N N . ALA A 1 181 ? 16.111 1.323 -1.882 1.00 91.25 181 ALA A N 1
ATOM 1419 C CA . ALA A 1 181 ? 16.109 1.804 -0.504 1.00 91.25 181 ALA A CA 1
ATOM 1420 C C . ALA A 1 181 ? 14.682 2.104 -0.023 1.00 91.25 181 ALA A C 1
ATOM 1422 O O . ALA A 1 181 ? 14.284 1.620 1.036 1.00 91.25 181 ALA A O 1
ATOM 1423 N N . LEU A 1 182 ? 13.869 2.793 -0.836 1.00 93.56 182 LEU A N 1
ATOM 1424 C CA . LEU A 1 182 ? 12.456 3.030 -0.530 1.00 93.56 182 LEU A CA 1
ATOM 1425 C C . LEU A 1 182 ? 11.696 1.717 -0.295 1.00 93.56 182 LEU A C 1
ATOM 1427 O O . LEU A 1 182 ? 10.931 1.604 0.661 1.00 93.56 182 LEU A O 1
ATOM 1431 N N . TYR A 1 183 ? 11.924 0.706 -1.137 1.00 94.94 183 TYR A N 1
ATOM 1432 C CA . TYR A 1 183 ? 11.269 -0.598 -1.008 1.00 94.94 183 TYR A CA 1
ATOM 1433 C C . TYR A 1 183 ? 11.644 -1.321 0.281 1.00 94.94 183 TYR A C 1
ATOM 1435 O O . TYR A 1 183 ? 10.771 -1.924 0.902 1.00 94.94 183 TYR A O 1
ATOM 1443 N N . ARG A 1 184 ? 12.908 -1.232 0.714 1.00 90.94 184 ARG A N 1
ATOM 1444 C CA . ARG A 1 184 ? 13.346 -1.792 2.002 1.00 90.94 184 ARG A CA 1
ATOM 1445 C C . ARG A 1 184 ? 12.614 -1.133 3.167 1.00 90.94 184 ARG A C 1
ATOM 1447 O O . ARG A 1 184 ? 12.152 -1.840 4.055 1.00 90.94 184 ARG A O 1
ATOM 1454 N N . VAL A 1 185 ? 12.456 0.193 3.132 1.00 89.69 185 VAL A N 1
ATOM 1455 C CA . VAL A 1 185 ? 11.717 0.928 4.171 1.00 89.69 185 VAL A CA 1
ATOM 1456 C C . VAL A 1 185 ? 10.238 0.528 4.182 1.00 89.69 185 VAL A C 1
ATOM 1458 O O . VAL A 1 185 ? 9.692 0.243 5.241 1.00 89.69 185 VAL A O 1
ATOM 1461 N N . ILE A 1 186 ? 9.588 0.445 3.016 1.00 91.62 186 ILE A N 1
ATOM 1462 C CA . ILE A 1 186 ? 8.161 0.080 2.913 1.00 91.62 186 ILE A CA 1
ATOM 1463 C C . ILE A 1 186 ? 7.902 -1.360 3.374 1.00 91.62 186 ILE A C 1
ATOM 1465 O O . ILE A 1 186 ? 6.879 -1.639 4.002 1.00 91.62 186 ILE A O 1
ATOM 1469 N N . ALA A 1 187 ? 8.807 -2.280 3.047 1.00 90.81 187 ALA A N 1
ATOM 1470 C CA . ALA A 1 187 ? 8.694 -3.682 3.431 1.00 90.81 187 ALA A CA 1
ATOM 1471 C C . ALA A 1 187 ? 9.115 -3.956 4.883 1.00 90.81 187 ALA A C 1
ATOM 1473 O O . ALA A 1 187 ? 8.976 -5.083 5.356 1.00 90.81 187 ALA A O 1
ATOM 1474 N N . PHE A 1 188 ? 9.634 -2.958 5.601 1.00 86.44 188 PHE A N 1
ATOM 1475 C CA . PHE A 1 188 ? 10.133 -3.159 6.952 1.00 86.44 188 PHE A CA 1
ATOM 1476 C C . PHE A 1 188 ? 9.041 -3.659 7.911 1.00 86.44 188 PHE A C 1
ATOM 1478 O O . PHE A 1 188 ? 7.928 -3.130 7.969 1.00 86.44 188 PHE A O 1
ATOM 1485 N N . GLY A 1 189 ? 9.384 -4.682 8.698 1.00 82.50 189 GLY A N 1
ATOM 1486 C CA . GLY A 1 189 ? 8.500 -5.286 9.697 1.00 82.50 189 GLY A CA 1
ATOM 1487 C C . GLY A 1 189 ? 7.394 -6.180 9.128 1.00 82.50 189 GLY A C 1
ATOM 1488 O O . GLY A 1 189 ? 6.546 -6.643 9.890 1.00 82.50 189 GLY A O 1
ATOM 1489 N N . GLU A 1 190 ? 7.379 -6.419 7.819 1.00 89.44 190 GLU A N 1
ATOM 1490 C CA . GLU A 1 190 ? 6.493 -7.393 7.193 1.00 89.44 190 GLU A CA 1
ATOM 1491 C C . GLU A 1 190 ? 7.113 -8.796 7.252 1.00 89.44 190 GLU A C 1
ATOM 1493 O O . GLU A 1 190 ? 8.314 -8.960 7.048 1.00 89.44 190 GLU A O 1
ATOM 1498 N N . LYS A 1 191 ? 6.296 -9.807 7.566 1.00 88.94 191 LYS A N 1
ATOM 1499 C CA . LYS A 1 191 ? 6.771 -11.190 7.779 1.00 88.94 191 LYS A CA 1
ATOM 1500 C C . LYS A 1 191 ? 6.601 -12.078 6.550 1.00 88.94 191 LYS A C 1
ATOM 1502 O O . LYS A 1 191 ? 7.247 -13.113 6.447 1.00 88.94 191 LYS A O 1
ATOM 1507 N N . ASP A 1 192 ? 5.719 -11.682 5.639 1.00 91.06 192 ASP A N 1
ATOM 1508 C CA . ASP A 1 192 ? 5.384 -12.437 4.437 1.00 91.06 192 ASP A CA 1
ATOM 1509 C C . ASP A 1 192 ? 5.834 -11.675 3.185 1.00 91.06 192 ASP A C 1
ATOM 1511 O O . ASP A 1 192 ? 5.499 -10.505 2.985 1.00 91.06 192 ASP A O 1
ATOM 1515 N N . VAL A 1 193 ? 6.542 -12.367 2.290 1.00 89.50 193 VAL A N 1
ATOM 1516 C CA . VAL A 1 193 ? 6.978 -11.835 0.992 1.00 89.50 193 VAL A CA 1
ATOM 1517 C C . VAL A 1 193 ? 5.790 -11.329 0.176 1.00 89.50 193 VAL A C 1
ATOM 1519 O O . VAL A 1 193 ? 5.886 -10.282 -0.470 1.00 89.50 193 VAL A O 1
ATOM 1522 N N . LYS A 1 194 ? 4.649 -12.028 0.218 1.00 92.75 194 LYS A N 1
ATOM 1523 C CA . LYS A 1 194 ? 3.435 -11.593 -0.485 1.00 92.75 194 LYS A CA 1
ATOM 1524 C C . LYS A 1 194 ? 2.917 -10.270 0.084 1.00 92.75 194 LYS A C 1
ATOM 1526 O O . LYS A 1 194 ? 2.539 -9.388 -0.690 1.00 92.75 194 LYS A O 1
ATOM 1531 N N . GLY A 1 195 ? 2.959 -10.105 1.408 1.00 92.81 195 GLY A N 1
ATOM 1532 C CA . GLY A 1 195 ? 2.657 -8.845 2.092 1.00 92.81 195 GLY A CA 1
ATOM 1533 C C . GLY A 1 195 ? 3.601 -7.714 1.674 1.00 92.81 195 GLY A C 1
ATOM 1534 O O . GLY A 1 195 ? 3.136 -6.628 1.315 1.00 92.81 195 GLY A O 1
ATOM 1535 N N . CYS A 1 196 ? 4.910 -7.989 1.615 1.00 92.00 196 CYS A N 1
ATOM 1536 C CA . CYS A 1 196 ? 5.931 -7.020 1.200 1.00 92.00 196 CYS A CA 1
ATOM 1537 C C . CYS A 1 196 ? 5.658 -6.512 -0.215 1.00 92.00 196 CYS A C 1
ATOM 1539 O O . CYS A 1 196 ? 5.602 -5.305 -0.454 1.00 92.00 196 CYS A O 1
ATOM 1541 N N . ILE A 1 197 ? 5.447 -7.440 -1.154 1.00 93.75 197 ILE A N 1
ATOM 1542 C CA . ILE A 1 197 ? 5.151 -7.116 -2.552 1.00 93.75 197 ILE A CA 1
ATOM 1543 C C . ILE A 1 197 ? 3.858 -6.302 -2.639 1.00 93.75 197 ILE A C 1
ATOM 1545 O O . ILE A 1 197 ? 3.831 -5.286 -3.329 1.00 93.75 197 ILE A O 1
ATOM 1549 N N . GLY A 1 198 ? 2.806 -6.696 -1.915 1.00 94.88 198 GLY A N 1
ATOM 1550 C CA . GLY A 1 198 ? 1.539 -5.965 -1.882 1.00 94.88 198 GLY A CA 1
ATOM 1551 C C . GLY A 1 198 ? 1.702 -4.509 -1.436 1.00 94.88 198 GLY A C 1
ATOM 1552 O O . GLY A 1 198 ? 1.211 -3.604 -2.115 1.00 94.88 198 GLY A O 1
ATOM 1553 N N . LYS A 1 199 ? 2.446 -4.274 -0.347 1.00 95.56 199 LYS A N 1
ATOM 1554 C CA . LYS A 1 199 ? 2.745 -2.927 0.167 1.00 95.56 199 LYS A CA 1
ATOM 1555 C C . LYS A 1 199 ? 3.582 -2.105 -0.807 1.00 95.56 199 LYS A C 1
ATOM 1557 O O . LYS A 1 199 ? 3.226 -0.963 -1.092 1.00 95.56 199 LYS A O 1
ATOM 1562 N N . ILE A 1 200 ? 4.655 -2.681 -1.353 1.00 95.88 200 ILE A N 1
ATOM 1563 C CA . ILE A 1 200 ? 5.518 -1.989 -2.319 1.00 95.88 200 ILE A CA 1
ATOM 1564 C C . ILE A 1 200 ? 4.721 -1.603 -3.571 1.00 95.88 200 ILE A C 1
ATOM 1566 O O . ILE A 1 200 ? 4.798 -0.460 -4.023 1.00 95.88 200 ILE A O 1
ATOM 1570 N N . MET A 1 201 ? 3.920 -2.525 -4.112 1.00 95.56 201 MET A N 1
ATOM 1571 C CA . MET A 1 201 ? 3.105 -2.270 -5.301 1.00 95.56 201 MET A CA 1
ATOM 1572 C C . MET A 1 201 ? 2.069 -1.172 -5.052 1.00 95.56 201 MET A C 1
ATOM 1574 O O . MET A 1 201 ? 1.946 -0.270 -5.876 1.00 95.56 201 MET A O 1
ATOM 1578 N N . ALA A 1 202 ? 1.365 -1.210 -3.915 1.00 96.12 202 ALA A N 1
ATOM 1579 C CA . ALA A 1 202 ? 0.380 -0.191 -3.548 1.00 96.12 202 ALA A CA 1
ATOM 1580 C C . ALA A 1 202 ? 1.005 1.197 -3.325 1.00 96.12 202 ALA A C 1
ATOM 1582 O O . ALA A 1 202 ? 0.392 2.205 -3.661 1.00 96.12 202 ALA A O 1
ATOM 1583 N N . ALA A 1 203 ? 2.227 1.253 -2.792 1.00 95.75 203 ALA A N 1
ATOM 1584 C CA . ALA A 1 203 ? 2.944 2.503 -2.564 1.00 95.75 203 ALA A CA 1
ATOM 1585 C C . ALA A 1 203 ? 3.603 3.077 -3.831 1.00 95.75 203 ALA A C 1
ATOM 1587 O O . ALA A 1 203 ? 3.843 4.280 -3.894 1.00 95.75 203 ALA A O 1
ATOM 1588 N N . THR A 1 204 ? 3.914 2.238 -4.826 1.00 96.50 204 THR A N 1
ATOM 1589 C CA . THR A 1 204 ? 4.611 2.665 -6.053 1.00 96.50 204 THR A CA 1
ATOM 1590 C C . THR A 1 204 ? 3.640 2.997 -7.181 1.00 96.50 204 THR A C 1
ATOM 1592 O O . THR A 1 204 ? 3.847 3.973 -7.894 1.00 96.50 204 THR A O 1
ATOM 1595 N N . LEU A 1 205 ? 2.592 2.189 -7.365 1.00 97.31 205 LEU A N 1
ATOM 1596 C CA . LEU A 1 205 ? 1.710 2.249 -8.530 1.00 97.31 205 LEU A CA 1
ATOM 1597 C C . LEU A 1 205 ? 0.258 2.398 -8.096 1.00 97.31 205 LEU A C 1
ATOM 1599 O O . LEU A 1 205 ? -0.242 1.591 -7.308 1.00 97.31 205 LEU A O 1
ATOM 1603 N N . SER A 1 206 ? -0.446 3.362 -8.684 1.00 97.56 206 SER A N 1
ATOM 1604 C CA . SER A 1 206 ? -1.901 3.444 -8.571 1.00 97.56 206 SER A CA 1
ATOM 1605 C C . SER A 1 206 ? -2.572 2.207 -9.180 1.00 97.56 206 SER A C 1
ATOM 1607 O O . SER A 1 206 ? -1.991 1.480 -9.996 1.00 97.56 206 SER A O 1
ATOM 1609 N N . LYS A 1 207 ? -3.839 1.963 -8.825 1.00 95.75 207 LYS A N 1
ATOM 1610 C CA . LYS A 1 207 ? -4.600 0.852 -9.416 1.00 95.75 207 LYS A CA 1
ATOM 1611 C C . LYS A 1 207 ? -4.794 0.991 -10.923 1.00 95.75 207 LYS A C 1
ATOM 1613 O O . LYS A 1 207 ? -4.768 -0.028 -11.609 1.00 95.75 207 LYS A O 1
ATOM 1618 N N . ASN A 1 208 ? -4.888 2.216 -11.431 1.00 94.50 208 ASN A N 1
ATOM 1619 C CA . ASN A 1 208 ? -5.021 2.485 -12.861 1.00 94.50 208 ASN A CA 1
ATOM 1620 C C . ASN A 1 208 ? -3.796 1.983 -13.632 1.00 94.50 208 ASN A C 1
ATOM 1622 O O . ASN A 1 208 ? -3.938 1.212 -14.579 1.00 94.50 208 ASN A O 1
ATOM 1626 N N . VAL A 1 209 ? -2.590 2.319 -13.163 1.00 96.00 209 VAL A N 1
ATOM 1627 C CA . VAL A 1 209 ? -1.346 1.828 -13.773 1.00 96.00 209 VAL A CA 1
ATOM 1628 C C . VAL A 1 209 ? -1.220 0.313 -13.603 1.00 96.00 2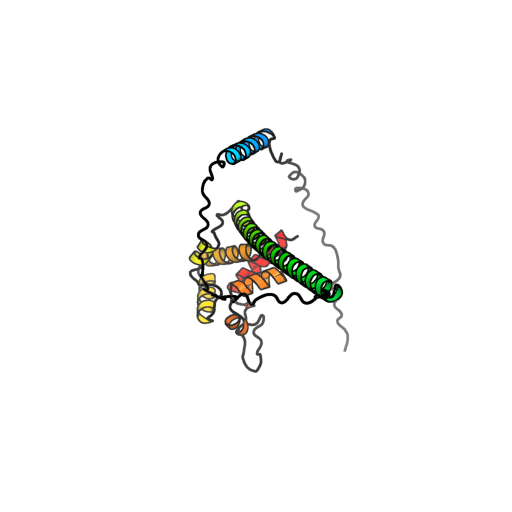09 VAL A C 1
ATOM 1630 O O . VAL A 1 209 ? -0.916 -0.384 -14.566 1.00 96.00 209 VAL A O 1
ATOM 1633 N N . GLN A 1 210 ? -1.527 -0.242 -12.423 1.00 94.69 210 GLN A N 1
ATOM 1634 C CA . GLN A 1 210 ? -1.460 -1.696 -12.204 1.00 94.69 210 GLN A CA 1
ATOM 1635 C C . GLN A 1 210 ? -2.341 -2.491 -13.181 1.00 94.69 210 GLN A C 1
ATOM 1637 O O . GLN A 1 210 ? -1.955 -3.582 -13.595 1.00 94.69 210 GLN A O 1
ATOM 1642 N N . LEU A 1 211 ? -3.512 -1.969 -13.561 1.00 92.62 211 LEU A N 1
ATOM 1643 C CA . LEU A 1 211 ? -4.432 -2.654 -14.472 1.00 92.62 211 LEU A CA 1
ATOM 1644 C C . LEU A 1 211 ? -3.911 -2.739 -15.913 1.00 92.62 211 LEU A C 1
ATOM 1646 O O . LEU A 1 211 ? -4.250 -3.714 -16.593 1.00 92.62 211 LEU A O 1
ATOM 1650 N N . MET A 1 212 ? -3.070 -1.792 -16.340 1.00 92.94 212 MET A N 1
ATOM 1651 C CA . MET A 1 212 ? -2.439 -1.773 -17.670 1.00 92.94 212 MET A CA 1
ATOM 1652 C C . MET A 1 212 ? -1.385 -2.870 -17.847 1.00 92.94 212 MET A C 1
ATOM 1654 O O . MET A 1 212 ? -1.086 -3.284 -18.969 1.00 92.94 212 MET A O 1
ATOM 1658 N N . TYR A 1 213 ? -0.835 -3.369 -16.741 1.00 93.62 213 TYR A N 1
ATOM 1659 C CA . TYR A 1 213 ? 0.218 -4.371 -16.746 1.00 93.62 213 TYR A CA 1
ATOM 1660 C C . TYR A 1 213 ? -0.289 -5.740 -16.279 1.00 93.62 213 TYR A C 1
ATOM 1662 O O . TYR A 1 213 ? -1.259 -5.890 -15.536 1.00 93.62 213 TYR A O 1
ATOM 1670 N N . SER A 1 214 ? 0.397 -6.787 -16.720 1.00 91.50 214 SER A N 1
ATOM 1671 C CA . SER A 1 214 ? 0.266 -8.139 -16.185 1.00 91.50 214 SER A CA 1
ATOM 1672 C C . SER A 1 214 ? 1.644 -8.776 -16.045 1.00 91.50 214 SER A C 1
ATOM 1674 O O . SER A 1 214 ? 2.604 -8.345 -16.678 1.00 91.50 214 SER A O 1
ATOM 1676 N N . GLY A 1 215 ? 1.759 -9.832 -15.239 1.00 84.19 215 GLY A N 1
ATOM 1677 C CA . GLY A 1 215 ? 3.050 -10.500 -15.033 1.00 84.19 215 GLY A CA 1
ATOM 1678 C C . GLY A 1 215 ? 3.630 -11.184 -16.281 1.00 84.19 215 GLY A C 1
ATOM 1679 O O . GLY A 1 215 ? 4.822 -11.462 -16.307 1.00 84.19 215 GLY A O 1
ATOM 1680 N N . THR A 1 216 ? 2.806 -11.478 -17.295 1.00 84.81 216 THR A N 1
ATOM 1681 C CA . THR A 1 216 ? 3.209 -12.216 -18.514 1.00 84.81 216 THR A CA 1
ATOM 1682 C C . THR A 1 216 ? 2.792 -11.552 -19.829 1.00 84.81 216 THR A C 1
ATOM 1684 O O . THR A 1 216 ? 3.157 -12.051 -20.884 1.00 84.81 216 THR A O 1
ATOM 1687 N N . GLY A 1 217 ? 2.069 -10.430 -19.795 1.00 79.69 217 GLY A N 1
ATOM 1688 C CA . GLY A 1 217 ? 1.565 -9.757 -21.000 1.00 79.69 217 GLY A CA 1
ATOM 1689 C C . GLY A 1 217 ? 0.291 -10.380 -21.589 1.00 79.69 217 GLY A C 1
ATOM 1690 O O . GLY A 1 217 ? 0.141 -10.444 -22.803 1.00 79.69 217 GLY A O 1
ATOM 1691 N N . LYS A 1 218 ? -0.617 -10.902 -20.751 1.00 83.69 218 LYS A N 1
ATOM 1692 C CA . LYS A 1 218 ? -1.847 -11.558 -21.230 1.00 83.69 218 LYS A CA 1
ATOM 1693 C C . LYS A 1 218 ? -2.841 -10.553 -21.808 1.00 83.69 218 LYS A C 1
ATOM 1695 O O . LYS A 1 218 ? -3.073 -9.495 -21.222 1.00 83.69 218 LYS A O 1
ATOM 1700 N N . THR A 1 219 ? -3.504 -10.945 -22.889 1.00 84.88 219 THR A N 1
ATOM 1701 C CA . THR A 1 219 ? -4.694 -10.263 -23.401 1.00 84.88 219 THR A CA 1
ATOM 1702 C C . THR A 1 219 ? -5.887 -10.583 -22.507 1.00 84.88 219 THR A C 1
ATOM 1704 O O . THR A 1 219 ? -6.173 -11.749 -22.237 1.00 84.88 219 THR A O 1
ATOM 1707 N N . VAL A 1 220 ? -6.579 -9.555 -22.023 1.00 78.81 220 VAL A N 1
ATOM 1708 C CA . VAL A 1 220 ? -7.777 -9.680 -21.185 1.00 78.81 220 VAL A CA 1
ATOM 1709 C C . VAL A 1 220 ? -8.891 -8.902 -21.874 1.00 78.81 220 VAL A C 1
ATOM 1711 O O . VAL A 1 220 ? -8.748 -7.703 -22.080 1.00 78.81 220 VAL A O 1
ATOM 1714 N N . HIS A 1 221 ? -9.980 -9.577 -22.254 1.00 81.56 221 HIS A N 1
ATOM 1715 C CA . HIS A 1 221 ? -11.097 -8.974 -23.003 1.00 81.56 221 HIS A CA 1
ATOM 1716 C C . HIS A 1 221 ? -10.654 -8.251 -24.292 1.00 81.56 221 HIS A C 1
ATOM 1718 O O . HIS A 1 221 ? -11.078 -7.136 -24.569 1.00 81.56 221 HIS A O 1
ATOM 1724 N N . GLY A 1 222 ? -9.738 -8.854 -25.058 1.00 84.44 222 GLY A N 1
ATOM 1725 C CA . GLY A 1 222 ? -9.215 -8.260 -26.297 1.00 84.44 222 GLY A CA 1
ATOM 1726 C C . GLY A 1 222 ? -8.202 -7.124 -26.097 1.00 84.44 222 GLY A C 1
ATOM 1727 O O . GLY A 1 222 ? -7.535 -6.744 -27.054 1.00 84.44 222 GLY A O 1
ATOM 1728 N N . VAL A 1 223 ? -8.005 -6.633 -24.867 1.00 80.69 223 VAL A N 1
ATOM 1729 C CA . VAL A 1 223 ? -6.992 -5.618 -24.552 1.00 80.69 223 VAL A CA 1
ATOM 1730 C C . VAL A 1 223 ? -5.705 -6.305 -24.099 1.00 80.69 223 VAL A C 1
ATOM 1732 O O . VAL A 1 223 ? -5.668 -6.993 -23.074 1.00 80.69 223 VAL A O 1
ATOM 1735 N N . GLY A 1 224 ? -4.638 -6.145 -24.882 1.00 85.94 224 GLY A N 1
ATOM 1736 C CA . GLY A 1 224 ? -3.304 -6.637 -24.538 1.00 85.94 224 GLY A CA 1
ATOM 1737 C C . GLY A 1 224 ? -2.729 -5.866 -23.353 1.00 85.94 224 GLY A C 1
ATOM 1738 O O . GLY A 1 224 ? -2.553 -4.653 -23.439 1.00 85.94 224 GLY A O 1
ATOM 1739 N N . LYS A 1 225 ? -2.426 -6.549 -22.243 1.00 92.25 225 LYS A N 1
ATOM 1740 C CA . LYS A 1 225 ? -1.723 -5.922 -21.116 1.00 92.25 225 LYS A CA 1
ATOM 1741 C C . LYS A 1 225 ? -0.222 -5.918 -21.354 1.00 92.25 225 LYS A C 1
ATOM 1743 O O . LYS A 1 225 ? 0.337 -6.885 -21.866 1.00 92.25 225 LYS A O 1
ATOM 1748 N N . LEU A 1 226 ? 0.451 -4.876 -20.885 1.00 92.56 226 LEU A N 1
ATOM 1749 C CA . LEU A 1 226 ? 1.906 -4.779 -20.946 1.00 92.56 226 LEU A CA 1
ATOM 1750 C C . LEU A 1 226 ? 2.565 -5.771 -19.974 1.00 92.56 226 LEU A C 1
ATOM 1752 O O . LEU A 1 226 ? 1.992 -6.151 -18.950 1.00 92.56 226 LEU A O 1
ATOM 1756 N N . ASN A 1 227 ? 3.783 -6.214 -20.287 1.00 94.00 227 ASN A N 1
ATOM 1757 C CA . ASN A 1 227 ? 4.504 -7.181 -19.461 1.00 94.00 227 ASN A CA 1
ATOM 1758 C C . ASN A 1 227 ? 5.287 -6.480 -18.337 1.00 94.00 227 ASN A C 1
ATOM 1760 O O . ASN A 1 227 ? 6.332 -5.877 -18.580 1.00 94.00 227 ASN A O 1
ATOM 1764 N N . PHE A 1 228 ? 4.813 -6.606 -17.095 1.00 94.94 228 PHE A N 1
ATOM 1765 C CA . PHE A 1 228 ? 5.460 -6.012 -15.922 1.00 94.94 228 PHE A CA 1
ATOM 1766 C C . PHE A 1 228 ? 6.837 -6.618 -15.637 1.00 94.94 228 PHE A C 1
ATOM 1768 O O . PHE A 1 228 ? 7.736 -5.914 -15.185 1.00 94.94 228 PHE A O 1
ATOM 1775 N N . ARG A 1 229 ? 7.034 -7.909 -15.932 1.00 94.31 229 ARG A N 1
ATOM 1776 C CA . ARG A 1 229 ? 8.281 -8.633 -15.638 1.00 94.31 229 ARG A CA 1
ATOM 1777 C C . ARG A 1 229 ? 9.493 -8.054 -16.372 1.00 94.31 229 ARG A C 1
ATOM 1779 O O . ARG A 1 229 ? 10.617 -8.226 -15.911 1.00 94.31 229 ARG A O 1
ATOM 1786 N N . ASN A 1 230 ? 9.261 -7.367 -17.488 1.00 94.31 230 ASN A N 1
ATOM 1787 C CA . ASN A 1 230 ? 10.313 -6.773 -18.310 1.00 94.31 230 ASN A CA 1
ATOM 1788 C C . ASN A 1 230 ? 10.676 -5.339 -17.887 1.00 94.31 230 ASN A C 1
ATOM 1790 O O . ASN A 1 230 ? 11.557 -4.736 -18.493 1.00 94.31 230 ASN A O 1
ATOM 1794 N N . THR A 1 231 ? 10.008 -4.789 -16.870 1.00 96.94 231 THR A N 1
ATOM 1795 C CA . THR A 1 231 ? 10.256 -3.426 -16.382 1.00 96.94 231 THR A CA 1
ATOM 1796 C C . THR A 1 231 ? 11.450 -3.395 -15.425 1.00 96.94 231 THR A C 1
ATOM 1798 O O . THR A 1 231 ? 11.701 -4.338 -14.667 1.00 96.94 231 THR A O 1
ATOM 1801 N N . ASN A 1 232 ? 12.186 -2.289 -15.418 1.00 97.56 232 ASN A N 1
ATOM 1802 C CA . ASN A 1 232 ? 13.248 -2.029 -14.449 1.00 97.56 232 ASN A CA 1
ATOM 1803 C C . ASN A 1 232 ? 12.690 -1.869 -13.031 1.00 97.56 232 ASN A C 1
ATOM 1805 O O . ASN A 1 232 ? 13.342 -2.282 -12.071 1.00 97.56 232 ASN A O 1
ATOM 1809 N N . VAL A 1 233 ? 11.462 -1.360 -12.890 1.00 96.69 233 VAL A N 1
ATOM 1810 C CA . VAL A 1 233 ? 10.730 -1.346 -11.613 1.00 96.69 233 VAL A CA 1
ATOM 1811 C C . VAL A 1 233 ? 10.590 -2.764 -11.047 1.00 96.69 233 VAL A C 1
ATOM 1813 O O . VAL A 1 233 ? 10.914 -2.998 -9.880 1.00 96.69 233 VAL A O 1
ATOM 1816 N N . PHE A 1 234 ? 10.195 -3.741 -11.871 1.00 96.62 234 PHE A N 1
ATOM 1817 C CA . PHE A 1 234 ? 10.124 -5.141 -11.446 1.00 96.62 234 PHE A CA 1
ATOM 1818 C C . PHE A 1 234 ? 11.496 -5.706 -11.057 1.00 96.62 234 PHE A C 1
ATOM 1820 O O . PHE A 1 234 ? 11.595 -6.444 -10.077 1.00 96.62 234 PHE A O 1
ATOM 1827 N N . LEU A 1 235 ? 12.568 -5.351 -11.771 1.00 95.81 235 LEU A N 1
ATOM 1828 C CA . LEU A 1 235 ? 13.924 -5.772 -11.401 1.00 95.81 235 LEU A CA 1
ATOM 1829 C C . LEU A 1 235 ? 14.345 -5.220 -10.031 1.00 95.81 235 LEU A C 1
ATOM 1831 O O . LEU A 1 235 ? 14.958 -5.949 -9.250 1.00 95.81 235 LEU A O 1
ATOM 1835 N N . CYS A 1 236 ? 13.983 -3.974 -9.713 1.00 95.94 236 CYS A N 1
ATOM 1836 C CA . CYS A 1 236 ? 14.211 -3.383 -8.390 1.00 95.94 236 CYS A CA 1
ATOM 1837 C C . CYS A 1 236 ? 13.421 -4.127 -7.310 1.00 95.94 236 CYS A C 1
ATOM 1839 O O . CYS A 1 236 ? 13.983 -4.497 -6.282 1.00 95.94 236 CYS A O 1
ATOM 1841 N N . LEU A 1 237 ? 12.137 -4.398 -7.569 1.00 95.12 237 LEU A N 1
ATOM 1842 C CA . LEU A 1 237 ? 11.270 -5.153 -6.664 1.00 95.12 237 LEU A CA 1
ATOM 1843 C C . LEU A 1 237 ? 11.852 -6.541 -6.378 1.00 95.12 237 LEU A C 1
ATOM 1845 O O . LEU A 1 237 ? 12.035 -6.905 -5.220 1.00 95.12 237 LEU A O 1
ATOM 1849 N N . LYS A 1 238 ? 12.202 -7.284 -7.433 1.00 93.00 238 LYS A N 1
ATOM 1850 C CA . LYS A 1 238 ? 12.798 -8.621 -7.350 1.00 93.00 238 LYS A CA 1
ATOM 1851 C C . LYS A 1 238 ? 14.108 -8.599 -6.557 1.00 93.00 238 LYS A C 1
ATOM 1853 O O . LYS A 1 238 ? 14.297 -9.442 -5.685 1.00 93.00 238 LYS A O 1
ATOM 1858 N N . GLY A 1 239 ? 14.981 -7.623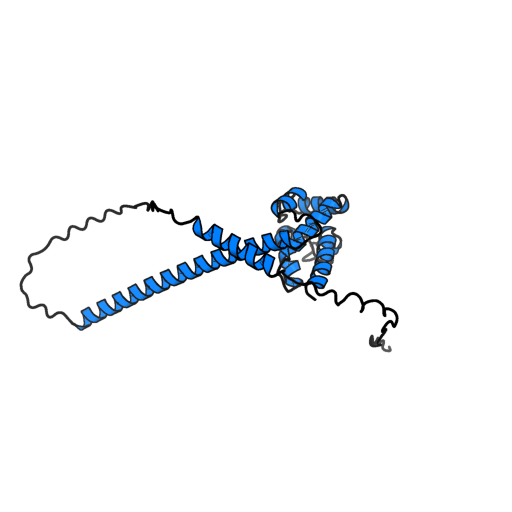 -6.819 1.00 89.69 239 GLY A N 1
ATOM 1859 C CA . GLY A 1 239 ? 16.228 -7.437 -6.072 1.00 89.69 239 GLY A CA 1
ATOM 1860 C C . GLY A 1 239 ? 15.994 -7.201 -4.577 1.00 89.69 239 GLY A C 1
ATOM 1861 O O . GLY A 1 239 ? 16.672 -7.800 -3.745 1.00 89.69 239 G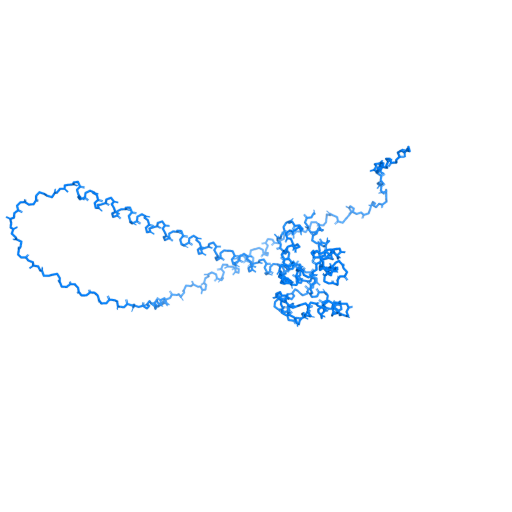LY A O 1
ATOM 1862 N N . THR A 1 240 ? 14.994 -6.391 -4.222 1.00 87.56 240 THR A N 1
ATOM 1863 C CA . THR A 1 240 ? 14.637 -6.153 -2.818 1.00 87.56 240 THR A CA 1
ATOM 1864 C C . THR A 1 240 ? 13.996 -7.379 -2.165 1.00 87.56 240 THR A C 1
ATOM 1866 O O . THR A 1 240 ? 14.311 -7.685 -1.019 1.00 87.56 240 THR A O 1
ATOM 1869 N N . SER A 1 241 ? 13.146 -8.130 -2.871 1.00 80.94 241 SER A N 1
ATOM 1870 C CA . SER A 1 241 ? 12.510 -9.336 -2.321 1.00 80.94 241 SER A CA 1
ATOM 1871 C C . SER A 1 241 ? 13.512 -10.433 -1.950 1.00 80.94 241 SER A C 1
ATOM 1873 O O . SER A 1 241 ? 13.334 -11.070 -0.915 1.00 80.94 241 SER A O 1
ATOM 1875 N N . TYR A 1 242 ? 14.583 -10.633 -2.729 1.00 83.38 242 TYR A N 1
ATOM 1876 C CA . TYR A 1 242 ? 15.636 -11.590 -2.356 1.00 83.38 242 TYR A CA 1
ATOM 1877 C C . TYR A 1 242 ? 16.406 -11.165 -1.107 1.00 83.38 242 TYR A C 1
ATOM 1879 O O . TYR A 1 242 ? 16.700 -12.002 -0.260 1.00 83.38 242 TYR A O 1
ATOM 1887 N N . MET A 1 243 ? 16.680 -9.866 -0.962 1.00 76.56 243 MET A N 1
ATOM 1888 C CA . MET A 1 243 ? 17.299 -9.327 0.253 1.00 76.56 243 MET A CA 1
ATOM 1889 C C . MET A 1 243 ? 16.406 -9.546 1.478 1.00 76.56 243 MET A C 1
ATOM 1891 O O . MET A 1 243 ? 16.896 -9.916 2.537 1.00 76.56 243 MET A O 1
ATOM 1895 N N . LEU A 1 244 ? 15.090 -9.364 1.336 1.00 74.38 244 LEU A N 1
ATOM 1896 C CA . LEU A 1 244 ? 14.141 -9.577 2.432 1.00 74.38 244 LEU A CA 1
ATOM 1897 C C . LEU A 1 244 ? 14.031 -11.053 2.826 1.00 74.38 244 LEU A C 1
ATOM 1899 O O . LEU A 1 244 ? 13.995 -11.354 4.013 1.00 74.38 244 LEU A O 1
ATOM 1903 N N . LEU A 1 245 ? 14.037 -11.972 1.856 1.00 76.44 245 LEU A N 1
ATOM 1904 C CA . LEU A 1 245 ? 14.066 -13.413 2.127 1.00 76.44 245 LEU A CA 1
ATOM 1905 C C . LEU A 1 245 ? 15.289 -13.830 2.953 1.00 76.44 245 LEU A C 1
ATOM 1907 O O . LEU A 1 245 ? 15.177 -14.736 3.770 1.00 76.44 245 LEU A O 1
ATOM 1911 N N . TYR A 1 246 ? 16.428 -13.163 2.765 1.00 73.75 246 TYR A N 1
ATOM 1912 C CA . TYR A 1 246 ? 17.643 -13.424 3.538 1.00 73.75 246 TYR A CA 1
ATOM 1913 C C . TYR A 1 246 ? 17.595 -12.854 4.965 1.00 73.75 246 TYR A C 1
ATOM 1915 O O . TYR A 1 246 ? 18.317 -13.316 5.832 1.00 73.75 246 TYR A O 1
ATOM 1923 N N . ILE A 1 247 ? 16.771 -11.832 5.214 1.00 64.69 247 ILE A N 1
ATOM 1924 C CA . ILE A 1 247 ? 16.612 -11.231 6.550 1.00 64.69 247 ILE A CA 1
ATOM 1925 C C . ILE A 1 247 ? 15.562 -11.987 7.378 1.00 64.69 247 ILE A C 1
ATOM 1927 O O . ILE A 1 247 ? 15.625 -11.983 8.604 1.00 64.69 247 ILE A O 1
ATOM 1931 N N . ILE A 1 248 ? 14.562 -12.577 6.715 1.00 65.62 248 ILE A N 1
ATOM 1932 C CA . ILE A 1 248 ? 13.436 -13.255 7.372 1.00 65.62 248 ILE A CA 1
ATOM 1933 C C . ILE A 1 248 ? 13.786 -14.698 7.786 1.00 65.62 248 ILE A C 1
ATOM 1935 O O . ILE A 1 248 ? 13.182 -15.195 8.736 1.00 65.62 248 ILE A O 1
ATOM 1939 N N . ASN A 1 249 ? 14.733 -15.352 7.102 1.00 60.66 249 ASN A N 1
ATOM 1940 C CA . ASN A 1 249 ? 15.245 -16.685 7.461 1.00 60.66 249 ASN A CA 1
ATOM 1941 C C . ASN A 1 249 ? 16.521 -16.581 8.296 1.00 60.66 249 ASN A C 1
ATOM 1943 O O . ASN A 1 249 ? 16.678 -17.412 9.215 1.00 60.66 249 ASN A O 1
#

Organism: Agrilus planipennis (NCBI:txid224129)

Radius of gyration: 33.26 Å; chains: 1; bounding box: 91×75×76 Å